Protein 6IBE (pdb70)

Organism: Homo sapiens (NCBI:txid9606)

InterPro domains:
  IPR000299 FERM domain [PS50057] (110-391)
  IPR000798 Ezrin/radixin/moesin-like [PR00661] (123-142)
  IPR000798 Ezrin/radixin/moesin-like [PR00661] (173-192)
  IPR000798 Ezrin/radixin/moesin-like [PR00661] (216-237)
  IPR000798 Ezrin/radixin/moesin-like [PR00661] (304-324)
  IPR007477 SAB domain [PF04382] (719-765)
  IPR008379 Band 4.1, C-terminal [PF05902] (973-1079)
  IPR011993 PH-like domain superfamily [G3DSA:2.30.29.30] (296-390)
  IPR014352 FERM/acyl-CoA-binding protein superfamily [G3DSA:1.20.80.10] (188-295)
  IPR014847 FERM adjacent [PF08736] (398-440)
  IPR014847 FERM adjacent [SM01195] (397-443)
  IPR018979 FERM, N-terminal [PF09379] (114-176)
  IPR018980 FERM, C-terminal PH-like domain [PF09380] (305-390)
  IPR018980 FERM, C-terminal PH-like domain [SM01196] (305-395)
  IPR019747 FERM conserved site [PS00660] (164-192)
  IPR019747 FERM conserved site [PS00661] (271-300)
  IPR019748 FERM central domain [PF00373] (192-301)
  IPR019748 FERM central domain [cd14473] (201-293)
  IPR019749 Band 4.1 domain [PR00935] (143-155)
  IPR019749 Band 4.1 domain [PR00935] (207-220)

B-factor: mean 27.04, std 13.14, range [11.19, 97.94]

Foldseek 3Di:
DDWAWAWEQELVRDIDIDTDPQQAAQLVVLVVVCVVLVHDVSPQKFKWDAEPVRDIFTRDRVHGPCVVNVPHHNYIYIAGLAFDLQVVPDPDLSVLVSSLSRVQCCFLVVVFDDDLLLLLLLLLLVCCLPPNADDVVVLPDPCLVVPGRHVDDDPVSSVSNNVNNNVCHPQYNSRSSNVSCVSSSPGPCRAWDWAWWAWPVRQIWIWTQHLQAIFTGRPVHTDDGDGLVQFDDWDDDWQKIKTWGHDDPPDDGTDITMIGHPGRVSNVRVRVSRVSSSVVNVVD

GO terms:
  GO:0005515 protein binding (F, IPI)
  GO:0005911 cell-cell junction (C, IDA)
  GO:0005829 cytosol (C, TAS)
  GO:0005200 structural constituent of cytoskeleton (F, TAS)
  GO:0030865 cortical cytoskeleton organization (P, TAS)
  GO:0106006 cytoskeletal protein-membrane anchor activity (F, TAS)
  GO:0005886 plasma membrane (C, IDA)
  GO:0030054 cell junction (C, IDA)

Solvent-accessible surface area: 15930 Å² total; per-residue (Å²): 171,127,80,53,104,0,55,0,95,13,29,98,62,52,106,38,60,17,69,6,61,69,158,14,120,1,74,64,0,20,54,82,0,1,144,102,16,107,4,136,33,57,106,32,11,8,3,10,18,123,20,103,91,97,78,112,16,65,11,39,63,70,92,20,0,64,116,25,11,174,108,33,63,26,105,5,30,2,30,5,29,16,32,6,71,57,0,57,148,11,95,59,79,48,1,26,83,20,2,8,18,5,0,53,62,10,6,26,56,38,112,6,79,26,67,73,86,33,24,0,39,4,5,0,22,9,10,0,21,76,95,25,58,31,53,85,136,116,18,45,112,121,58,119,12,179,52,161,14,2,82,120,70,79,82,124,4,5,62,56,6,27,97,34,10,108,83,12,147,58,38,67,72,38,90,0,23,34,64,5,0,66,43,0,72,156,29,70,18,23,14,25,52,75,27,133,6,87,14,105,152,44,80,134,5,38,6,0,0,11,28,80,3,7,20,3,7,93,134,228,113,82,98,64,142,23,48,11,101,120,2,76,102,21,32,68,153,184,40,34,1,70,1,46,15,114,48,35,173,204,115,153,141,67,62,85,48,17,4,95,5,103,50,92,107,12,0,70,32,1,77,66,7,0,55,61,9,34,55,36,30,150,130,114

CATH classification: 3.10.20.90 (+2 more: 1.20.80.10, 2.30.29.30)

Nearest PDB structures (foldseek):
  6ibe-assembly1_A  TM=1.004E+00  e=7.791E-60  Homo sapiens
  3qij-assembly2_B  TM=9.707E-01  e=2.647E-42  Homo sapiens
  3qij-assembly1_A  TM=9.583E-01  e=8.548E-42  Homo sapiens
  1gg3-assembly3_C  TM=9.438E-01  e=1.626E-39  Homo sapiens
  6d2k-assembly1_A  TM=9.320E-01  e=5.806E-34  Mus musculus

Sequence (284 aa):
PKSMQCKVILLDGSEYTCDVEKRSRGQVLFDKVCEHLNNLLEKDYFGLTYRDAENQKNWLDPAKEIKKQVRSGAWHFSFNVKFYPPDPAQLSEDITRYYLCLQLRDDIVSGRLPCCSFVTLALLGSYTVQSSSELGDYDDPPDDEECCGGSSDDYYIISSEEFFRFFAPNHTKKELEEDKVIIELHKSHRRGMTPAEAEMHFLENAKKLSMYGVDLHHAKDSEGVEIMLGVCASGLLIYRDRLRINRFAWPKVLKISYKRNNFYIKIRPGEFEQFESTIGFKLPNHRAAKRLWKKVCVEHHTFFRLL

Secondary structure (DSSP, 8-state):
--EEEEEEE-TTS-EEEEEEETT-BHHHHHHHHHHHTT---GGGEEEEEE-TT--EEEPPTTSBSHHHHTTS-SEEEEEESS--S-GGG-S-HHHHHHHHHHHHHHHHTTSS---HHHHHHHHHHHHHHHH-S--TTT--TT---SS--SSS--HHHHHHHHHHHHTTTT--HHHHHHHHHHHHTTSTTTTPEEEEEEETTS-EEEEEE-SSEEEEESSSSEEEEEEGGGEEEEEEETTEEEEEE---TT-SS-EEEEEE-SSHHHHHHHHHHHHHHHHHHHH-

Radius of gyration: 20.97 Å; Cα contacts (8 Å, |Δi|>4): 501; chains: 1; bounding box: 47×55×59 Å

Structure (mmCIF, N/CA/C/O backbone):
data_6IBE
#
_entry.id   6IBE
#
_cell.length_a   38.915
_cell.length_b   78.687
_cell.length_c   98.981
_cell.angle_alpha   90.00
_cell.angle_beta   90.00
_cell.angle_gamma   90.00
#
_symmetry.space_group_name_H-M   'P 21 21 21'
#
loop_
_entity.id
_entity.type
_entity.pdbx_description
1 polymer 'Band 4.1-like protein 3'
2 non-polymer 1,2-ETHANEDIOL
3 non-polymer '2-(N-MORPHOLINO)-ETHANESULFONIC ACID'
4 water water
#
loop_
_atom_site.group_PDB
_atom_site.id
_atom_site.type_symbol
_atom_site.label_atom_id
_atom_site.label_alt_id
_atom_site.label_comp_id
_atom_site.label_asym_id
_atom_site.label_entity_id
_atom_site.label_seq_id
_atom_site.pdbx_PDB_ins_code
_atom_site.Cartn_x
_atom_site.Cartn_y
_atom_site.Cartn_z
_atom_site.occupancy
_atom_site.B_iso_or_equiv
_atom_site.auth_seq_id
_atom_site.auth_comp_id
_atom_site.auth_asym_id
_atom_site.auth_atom_id
_atom_site.pdbx_PDB_model_num
ATOM 1 N N . PRO A 1 3 ? 17.314 31.273 -19.379 1.00 46.25 107 PRO A N 1
ATOM 2 C CA . PRO A 1 3 ? 16.924 29.916 -19.813 1.00 42.33 107 PRO A CA 1
ATOM 3 C C . PRO A 1 3 ? 18.149 28.983 -19.804 1.00 36.08 107 PRO A C 1
ATOM 4 O O . PRO A 1 3 ? 19.157 29.260 -20.451 1.00 37.48 107 PRO A O 1
ATOM 8 N N . LYS A 1 4 ? 18.071 27.923 -19.009 1.00 26.20 108 LYS A N 1
ATOM 9 C CA . LYS A 1 4 ? 19.163 26.944 -18.916 1.00 21.83 108 LYS A CA 1
ATOM 10 C C . LYS A 1 4 ? 18.712 25.639 -19.586 1.00 21.71 108 LYS A C 1
ATOM 11 O O . LYS A 1 4 ? 17.730 25.050 -19.139 1.00 31.62 108 LYS A O 1
ATOM 17 N N . SER A 1 5 ? 19.440 25.194 -20.611 1.00 24.54 109 SER A N 1
ATOM 18 C CA . SER A 1 5 ? 19.065 24.005 -21.410 1.00 25.04 109 SER A CA 1
ATOM 19 C C . SER A 1 5 ? 19.620 22.768 -20.711 1.00 27.36 109 SER A C 1
ATOM 20 O O . SER A 1 5 ? 20.860 22.693 -20.537 1.00 23.45 109 SER A O 1
ATOM 23 N N . MET A 1 6 ? 18.737 21.811 -20.403 1.00 22.03 110 MET A N 1
ATOM 24 C CA . MET A 1 6 ? 19.158 20.460 -19.981 1.00 19.84 110 MET A CA 1
ATOM 25 C C . MET A 1 6 ? 19.003 19.545 -21.194 1.00 18.93 110 MET A C 1
ATOM 26 O O . MET A 1 6 ? 17.843 19.445 -21.743 1.00 20.92 110 MET A O 1
ATOM 31 N N . GLN A 1 7 ? 20.030 18.746 -21.468 1.00 18.12 111 GLN A N 1
ATOM 32 C CA . GLN A 1 7 ? 19.980 17.700 -22.501 1.00 19.17 111 GLN A CA 1
ATOM 33 C C . GLN A 1 7 ? 19.137 16.534 -21.965 1.00 18.52 111 GLN A C 1
ATOM 34 O O . GLN A 1 7 ? 19.373 16.079 -20.813 1.00 21.27 111 GLN A O 1
ATOM 40 N N . CYS A 1 8 ? 18.208 16.065 -22.773 1.00 18.83 112 CYS A N 1
ATOM 41 C CA . CYS A 1 8 ? 17.356 14.902 -22.482 1.00 19.14 112 CYS A CA 1
ATOM 42 C C . CYS A 1 8 ? 17.701 13.814 -23.494 1.00 20.49 112 CYS A C 1
ATOM 43 O O . CYS A 1 8 ? 17.810 14.123 -24.692 1.00 24.11 112 CYS A O 1
ATOM 46 N N . LYS A 1 9 ? 17.802 12.574 -23.032 1.00 17.92 113 LYS A N 1
ATOM 47 C CA . LYS A 1 9 ? 17.955 11.396 -23.902 1.00 19.88 113 LYS A CA 1
ATOM 48 C C . LYS A 1 9 ? 16.752 10.488 -23.688 1.00 18.88 113 LYS A C 1
ATOM 49 O O . LYS A 1 9 ? 16.420 10.214 -22.535 1.00 18.61 113 LYS A O 1
ATOM 55 N N . VAL A 1 10 ? 16.093 10.123 -24.769 1.00 18.21 114 VAL A N 1
ATOM 56 C CA . VAL A 1 1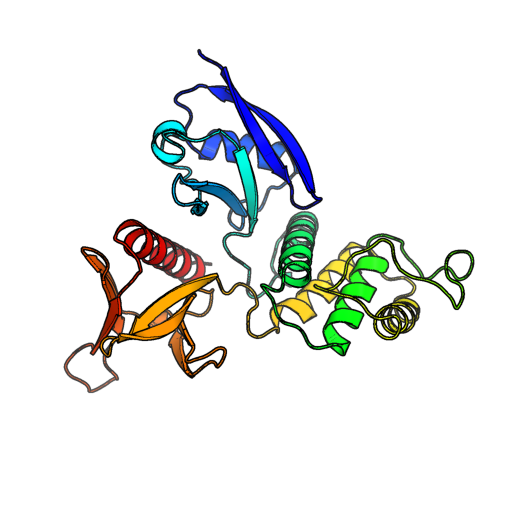0 ? 14.862 9.293 -24.703 1.00 16.99 114 VAL A CA 1
ATOM 57 C C . VAL A 1 10 ? 15.063 8.084 -25.594 1.00 16.54 114 VAL A C 1
ATOM 58 O O . VAL A 1 10 ? 15.281 8.232 -26.831 1.00 20.27 114 VAL A O 1
ATOM 62 N N . ILE A 1 11 ? 15.011 6.911 -25.000 1.00 18.12 115 ILE A N 1
ATOM 63 C CA . ILE A 1 11 ? 15.037 5.644 -25.774 1.00 19.51 115 ILE A CA 1
ATOM 64 C C . ILE A 1 11 ? 13.662 5.411 -26.392 1.00 16.88 115 ILE A C 1
ATOM 65 O O . ILE A 1 11 ? 12.657 5.365 -25.634 1.00 16.81 115 ILE A O 1
ATOM 70 N N . LEU A 1 12 ? 13.621 5.406 -27.721 1.00 18.57 116 LEU A N 1
ATOM 71 C CA . LEU A 1 12 ? 12.393 5.205 -28.514 1.00 18.28 116 LEU A CA 1
ATOM 72 C C . LEU A 1 12 ? 12.154 3.703 -28.661 1.00 17.50 116 LEU A C 1
ATOM 73 O O . LEU A 1 12 ? 13.036 2.863 -28.381 1.00 19.52 116 LEU A O 1
ATOM 78 N N . LEU A 1 13 ? 10.950 3.353 -29.082 1.00 19.24 117 LEU A N 1
ATOM 79 C CA . LEU A 1 13 ? 10.507 1.941 -29.040 1.00 19.44 117 LEU A CA 1
ATOM 80 C C . LEU A 1 13 ? 11.174 1.121 -30.153 1.00 23.71 117 LEU A C 1
ATOM 81 O O . LEU A 1 13 ? 11.124 -0.119 -30.059 1.00 26.42 117 LEU A O 1
ATOM 86 N N . ASP A 1 14 ? 11.785 1.755 -31.149 1.00 25.56 118 ASP A N 1
ATOM 87 C CA . ASP A 1 14 ? 12.602 1.007 -32.138 1.00 29.48 118 ASP A CA 1
ATOM 88 C C . ASP A 1 14 ? 14.037 0.809 -31.625 1.00 30.57 118 ASP A C 1
ATOM 89 O O . ASP A 1 14 ? 14.811 0.256 -32.402 1.00 37.12 118 ASP A O 1
ATOM 94 N N . GLY A 1 15 ? 14.359 1.257 -30.401 1.00 28.75 119 GLY A N 1
ATOM 95 C CA . GLY A 1 15 ? 15.668 1.098 -29.728 1.00 32.06 119 GLY A CA 1
ATOM 96 C C . GLY A 1 15 ? 16.608 2.261 -30.007 1.00 27.10 119 GLY A C 1
ATOM 97 O O . GLY A 1 15 ? 17.753 2.282 -29.476 1.00 34.95 119 GLY A O 1
ATOM 98 N N . SER A 1 16 ? 16.217 3.188 -30.882 1.00 26.66 120 SER A N 1
ATOM 99 C CA . SER A 1 16 ? 17.038 4.380 -31.194 1.00 27.00 120 SER A CA 1
ATOM 100 C C . SER A 1 16 ? 16.887 5.383 -30.048 1.00 25.48 120 SER A C 1
ATOM 101 O O . SER A 1 16 ? 15.954 5.257 -29.205 1.00 26.28 120 SER A O 1
ATOM 104 N N . GLU A 1 17 ? 17.817 6.336 -30.018 1.00 30.04 121 GLU A N 1
ATOM 105 C CA . GLU A 1 17 ? 17.930 7.348 -28.941 1.00 31.74 121 GLU A CA 1
ATOM 106 C C . GLU A 1 17 ? 17.617 8.723 -29.527 1.00 31.79 121 GLU A C 1
ATOM 107 O O . GLU A 1 17 ? 18.270 9.124 -30.451 1.00 38.26 121 GLU A O 1
ATOM 113 N N . TYR A 1 18 ? 16.644 9.424 -28.968 1.00 26.74 122 TYR A N 1
ATOM 114 C CA . TYR A 1 18 ? 16.259 10.795 -29.356 1.00 26.27 122 TYR A CA 1
ATOM 115 C C . TYR A 1 18 ? 16.870 11.745 -28.335 1.00 21.73 122 TYR A C 1
ATOM 116 O O . TYR A 1 18 ? 16.665 11.551 -27.129 1.00 25.72 122 TYR A O 1
ATOM 125 N N . THR A 1 19 ? 17.568 12.766 -28.821 1.00 24.83 123 THR A N 1
ATOM 126 C CA . THR A 1 19 ? 18.211 13.778 -27.970 1.00 25.77 123 THR A CA 1
ATOM 127 C C . THR A 1 19 ? 17.531 15.116 -28.241 1.00 24.58 123 THR A C 1
ATOM 128 O O . THR A 1 19 ? 17.418 15.489 -29.402 1.00 28.76 123 THR A O 1
ATOM 132 N N . CYS A 1 20 ? 17.149 15.809 -27.178 1.00 22.78 124 CYS A N 1
ATOM 133 C CA . CYS A 1 20 ? 16.607 17.179 -27.231 1.00 23.59 124 CYS A CA 1
ATOM 134 C C . CYS A 1 20 ? 16.954 17.941 -25.960 1.00 24.46 124 CYS A C 1
ATOM 135 O O . CYS A 1 20 ? 17.477 17.338 -25.013 1.00 27.78 124 CYS A O 1
ATOM 138 N N . ASP A 1 21 ? 16.700 19.240 -25.974 1.00 22.59 125 ASP A N 1
ATOM 139 C CA . ASP A 1 21 ? 16.904 20.117 -24.807 1.00 23.79 125 ASP A CA 1
ATOM 140 C C . ASP A 1 21 ? 15.540 20.610 -24.322 1.00 22.79 125 ASP A C 1
ATOM 141 O O . ASP A 1 21 ? 14.615 20.840 -25.165 1.00 27.07 125 ASP A O 1
ATOM 146 N N . VAL A 1 22 ? 15.416 20.752 -23.010 1.00 20.56 126 VAL A N 1
ATOM 147 C CA . VAL A 1 22 ? 14.258 21.442 -22.367 1.00 21.11 126 VAL A CA 1
ATOM 148 C C . VAL A 1 22 ? 14.819 22.383 -21.308 1.00 21.89 126 VAL A C 1
ATOM 149 O O . VAL A 1 22 ? 15.966 22.154 -20.838 1.00 21.90 126 VAL A O 1
ATOM 153 N N . GLU A 1 23 ? 14.078 23.423 -20.971 1.00 21.55 127 GLU A N 1
ATOM 154 C CA . GLU A 1 23 ? 14.484 24.350 -19.907 1.00 23.47 127 GLU A CA 1
ATOM 155 C C . GLU A 1 23 ? 14.504 23.589 -18.570 1.00 21.85 127 GLU A C 1
ATOM 156 O O . GLU A 1 23 ? 13.689 22.676 -18.331 1.00 21.54 127 GLU A O 1
ATOM 162 N N . LYS A 1 24 ? 15.496 23.916 -17.747 1.00 20.18 128 LYS A N 1
ATOM 163 C CA . LYS A 1 24 ? 15.748 23.251 -16.443 1.00 21.76 128 LYS A CA 1
ATOM 164 C C . LYS A 1 24 ? 14.473 23.139 -15.589 1.00 17.32 128 LYS A C 1
ATOM 165 O O . LYS A 1 24 ? 14.383 22.194 -14.807 1.00 17.00 128 LYS A O 1
ATOM 171 N N . ARG A 1 25 ? 13.529 24.093 -15.656 1.00 18.97 129 ARG A N 1
ATOM 172 C CA . ARG A 1 25 ? 12.306 24.107 -14.798 1.00 20.58 129 ARG A CA 1
ATOM 173 C C . ARG A 1 25 ? 11.120 23.433 -15.489 1.00 18.46 129 ARG A C 1
ATOM 174 O O . ARG A 1 25 ? 10.004 23.547 -14.920 1.00 21.17 129 ARG A O 1
ATOM 182 N N . SER A 1 26 ? 11.322 22.884 -16.686 1.00 17.41 130 SER A N 1
ATOM 183 C CA . SER A 1 26 ? 10.261 22.238 -17.485 1.00 18.33 130 SER A CA 1
ATOM 184 C C . SER A 1 26 ? 9.573 21.153 -16.653 1.00 15.70 130 SER A C 1
ATOM 185 O O . SER A 1 26 ? 10.184 20.393 -15.958 1.00 16.67 130 SER A O 1
ATOM 188 N N . ARG A 1 27 ? 8.260 21.050 -16.885 1.00 15.30 131 ARG A N 1
ATOM 189 C CA . ARG A 1 27 ? 7.403 19.927 -16.452 1.00 15.09 131 ARG A CA 1
ATOM 190 C C . ARG A 1 27 ? 7.507 18.774 -17.452 1.00 16.06 131 ARG A C 1
ATOM 191 O O . ARG A 1 27 ? 7.887 18.965 -18.605 1.00 17.65 131 ARG A O 1
ATOM 199 N N . GLY A 1 28 ? 7.075 17.592 -17.019 1.00 16.37 132 GLY A N 1
ATOM 200 C CA . GLY A 1 28 ? 7.176 16.425 -17.901 1.00 17.50 132 GLY A CA 1
ATOM 201 C C . GLY A 1 28 ? 6.470 16.617 -19.232 1.00 16.49 132 GLY A C 1
ATOM 202 O O . GLY A 1 28 ? 6.916 16.057 -20.224 1.00 17.03 132 GLY A O 1
ATOM 203 N N . GLN A 1 29 ? 5.336 17.350 -19.238 1.00 17.27 133 GLN A N 1
ATOM 204 C CA . GLN A 1 29 ? 4.533 17.501 -20.482 1.00 18.54 133 GLN A CA 1
ATOM 205 C C . GLN A 1 29 ? 5.344 18.074 -21.633 1.00 18.12 133 GLN A C 1
ATOM 206 O O . GLN A 1 29 ? 5.197 17.645 -22.787 1.00 20.51 133 GLN A O 1
ATOM 212 N N . VAL A 1 30 ? 6.283 18.953 -21.327 1.00 22.08 134 VAL A N 1
ATOM 213 C CA . VAL A 1 30 ? 7.074 19.668 -22.358 1.00 26.46 134 VAL A CA 1
ATOM 214 C C . VAL A 1 30 ? 7.931 18.625 -23.090 1.00 20.34 134 VAL A C 1
ATOM 215 O O . VAL A 1 30 ? 7.998 18.602 -24.339 1.00 22.22 134 VAL A O 1
ATOM 219 N N . LEU A 1 31 ? 8.637 17.792 -22.327 1.00 18.42 135 LEU A N 1
ATOM 220 C CA . LEU A 1 31 ? 9.498 16.763 -22.969 1.00 18.27 135 LEU A CA 1
ATOM 221 C C . LEU A 1 31 ? 8.623 15.772 -23.769 1.00 17.34 135 LEU A C 1
ATOM 222 O O . LEU A 1 31 ? 8.956 15.380 -24.901 1.00 17.84 135 LEU A O 1
ATOM 227 N N . PHE A 1 32 ? 7.536 15.326 -23.154 1.00 18.99 136 PHE A N 1
ATOM 228 C CA . PHE A 1 32 ? 6.605 14.368 -23.782 1.00 17.79 136 PHE A CA 1
ATOM 229 C C . PHE A 1 32 ? 6.106 14.923 -25.117 1.00 19.26 136 PHE A C 1
ATOM 230 O O . PHE A 1 32 ? 6.139 14.194 -26.134 1.00 18.75 136 PHE A O 1
ATOM 238 N N . ASP A 1 33 ? 5.705 16.191 -25.142 1.00 20.59 137 ASP A N 1
ATOM 239 C CA . ASP A 1 33 ? 5.219 16.822 -26.397 1.00 19.81 137 ASP A CA 1
ATOM 240 C C . ASP A 1 33 ? 6.318 16.824 -27.479 1.00 21.31 137 ASP A C 1
ATOM 241 O O . ASP A 1 33 ? 6.028 16.534 -28.677 1.00 22.47 137 ASP A O 1
ATOM 246 N N . LYS A 1 34 ? 7.560 17.150 -27.120 1.00 22.98 138 LYS A N 1
ATOM 247 C CA . LYS A 1 34 ? 8.664 17.087 -28.124 1.00 22.60 138 LYS A CA 1
ATOM 248 C C . LYS A 1 34 ? 8.817 15.667 -28.695 1.00 20.92 138 LYS A C 1
ATOM 249 O O . LYS A 1 34 ? 9.024 15.481 -29.951 1.00 24.16 138 LYS A O 1
ATOM 255 N N . VAL A 1 35 ? 8.780 14.669 -27.817 1.00 19.79 139 VAL A N 1
ATOM 256 C CA . VAL A 1 35 ? 8.968 13.258 -28.252 1.00 19.08 139 VAL A CA 1
ATOM 257 C C . VAL A 1 35 ? 7.810 12.884 -29.190 1.00 18.36 139 VAL A C 1
ATOM 258 O O . VAL A 1 35 ? 8.042 12.287 -30.234 1.00 20.69 139 VAL A O 1
ATOM 262 N N . CYS A 1 36 ? 6.597 13.192 -28.785 1.00 19.02 140 CYS A N 1
ATOM 263 C CA . CYS A 1 36 ? 5.396 12.775 -29.562 1.00 18.37 140 CYS A CA 1
ATOM 264 C C . CYS A 1 36 ? 5.416 13.523 -30.907 1.00 18.87 140 CYS A C 1
ATOM 265 O O . CYS A 1 36 ? 5.062 12.932 -31.937 1.00 21.54 140 CYS A O 1
ATOM 268 N N . GLU A 1 37 ? 5.868 14.783 -30.949 1.00 21.00 141 GLU A N 1
ATOM 269 C CA . GLU A 1 37 ? 5.942 15.481 -32.250 1.00 22.80 141 GLU A CA 1
ATOM 270 C C . GLU A 1 37 ? 7.006 14.782 -33.118 1.00 23.53 141 GLU A C 1
ATOM 271 O O . GLU A 1 37 ? 6.749 14.554 -34.275 1.00 25.14 141 GLU A O 1
ATOM 277 N N . HIS A 1 38 ? 8.142 14.392 -32.554 1.00 23.51 142 HIS A N 1
ATOM 278 C CA . HIS A 1 38 ? 9.187 13.675 -33.323 1.00 23.77 142 HIS A CA 1
ATOM 279 C C . HIS A 1 38 ? 8.629 12.359 -33.903 1.00 23.00 142 HIS A C 1
ATOM 280 O O . HIS A 1 38 ? 9.006 11.964 -35.042 1.00 23.32 142 HIS A O 1
ATOM 287 N N . LEU A 1 39 ? 7.747 11.710 -33.137 1.00 20.27 143 LEU A N 1
ATOM 288 C CA . LEU A 1 39 ? 7.138 10.420 -33.517 1.00 20.21 143 LEU A CA 1
ATOM 289 C C . LEU A 1 39 ? 5.937 10.627 -34.447 1.00 19.30 143 LEU A C 1
ATOM 290 O O . LEU A 1 39 ? 5.354 9.603 -34.827 1.00 21.64 143 LEU A O 1
ATOM 295 N N . ASN A 1 40 ? 5.475 11.849 -34.696 1.00 21.77 144 ASN A N 1
ATOM 296 C CA A ASN A 1 40 ? 4.247 12.063 -35.521 0.60 21.92 144 ASN A CA 1
ATOM 297 C CA B ASN A 1 40 ? 4.247 12.085 -35.518 0.40 21.69 144 ASN A CA 1
ATOM 298 C C . ASN A 1 40 ? 3.042 11.396 -34.856 1.00 20.24 144 ASN A C 1
ATOM 299 O O . ASN A 1 40 ? 2.237 10.829 -35.582 1.00 22.18 144 ASN A O 1
ATOM 308 N N . LEU A 1 41 ? 2.970 11.430 -33.512 1.00 19.21 145 LEU A N 1
ATOM 309 C CA . LEU A 1 41 ? 1.952 10.714 -32.727 1.00 20.73 145 LEU A CA 1
ATOM 310 C C . LEU A 1 41 ? 0.951 11.723 -32.202 1.00 20.61 145 LEU A C 1
ATOM 311 O O . LEU A 1 41 ? 1.389 12.653 -31.473 1.00 23.70 145 LEU A O 1
ATOM 316 N N . LEU A 1 42 ? -0.324 11.535 -32.569 1.00 21.72 146 LEU A N 1
ATOM 317 C CA . LEU A 1 42 ? -1.434 12.381 -32.081 1.00 24.01 146 LEU A CA 1
ATOM 318 C C . LEU A 1 42 ? -2.221 11.726 -30.934 1.00 22.42 146 LEU A C 1
ATOM 319 O O . LEU A 1 42 ? -2.702 12.475 -30.082 1.00 24.11 146 LEU A O 1
ATOM 324 N N . GLU A 1 43 ? -2.380 10.406 -30.914 1.00 18.68 147 GLU A N 1
ATOM 325 C CA . GLU A 1 43 ? -3.171 9.681 -29.867 1.00 18.09 147 GLU A CA 1
ATOM 326 C C . GLU A 1 43 ? -2.244 9.446 -28.669 1.00 19.64 147 GLU A C 1
ATOM 327 O O . GLU A 1 43 ? -1.839 8.307 -28.402 1.00 19.00 147 GLU A O 1
ATOM 333 N N . LYS A 1 44 ? -1.872 10.526 -27.997 1.00 19.13 148 LYS A N 1
ATOM 334 C CA . LYS A 1 44 ? -0.767 10.566 -27.024 1.00 20.18 148 LYS A CA 1
ATOM 335 C C . LYS A 1 44 ? -1.206 9.972 -25.693 1.00 19.97 148 LYS A C 1
ATOM 336 O O . LYS A 1 44 ? -0.300 9.611 -24.905 1.00 19.85 148 LYS A O 1
ATOM 342 N N . ASP A 1 45 ? -2.512 9.866 -25.444 1.00 18.24 149 ASP A N 1
ATOM 343 C CA . ASP A 1 45 ? -2.997 9.601 -24.068 1.00 19.70 149 ASP A CA 1
ATOM 344 C C . ASP A 1 45 ? -2.632 8.180 -23.590 1.00 16.48 149 ASP A C 1
ATOM 345 O O . ASP A 1 45 ? -2.653 7.958 -22.363 1.00 18.25 149 ASP A O 1
ATOM 350 N N . TYR A 1 46 ? -2.276 7.277 -24.497 1.00 16.39 150 TYR A N 1
ATOM 351 C CA . TYR A 1 46 ? -1.938 5.890 -24.143 1.00 14.81 150 TYR A CA 1
ATOM 352 C C . TYR A 1 46 ? -0.474 5.749 -23.730 1.00 14.37 150 TYR A C 1
ATOM 353 O O . TYR A 1 46 ? -0.114 4.671 -23.297 1.00 16.50 150 TYR A O 1
ATOM 362 N N . PHE A 1 47 ? 0.296 6.807 -23.906 1.00 14.39 151 PHE A N 1
ATOM 363 C CA . PHE A 1 47 ? 1.770 6.759 -23.796 1.00 13.70 151 PHE A CA 1
ATOM 364 C C . PHE A 1 47 ? 2.263 7.646 -22.651 1.00 13.04 151 PHE A C 1
ATOM 365 O O . PHE A 1 47 ? 1.549 8.499 -22.091 1.00 16.07 151 PHE A O 1
ATOM 373 N N . GLY A 1 48 ? 3.532 7.409 -22.317 1.00 13.37 152 GLY A N 1
ATOM 374 C CA . GLY A 1 48 ? 4.228 8.214 -21.348 1.00 14.58 152 GLY A CA 1
ATOM 375 C C . GLY A 1 48 ? 5.729 8.053 -21.436 1.00 13.72 152 GLY A C 1
ATOM 376 O O . GLY A 1 48 ? 6.192 7.319 -22.266 1.00 14.59 152 GLY A O 1
ATOM 377 N N . LEU A 1 49 ? 6.413 8.716 -20.537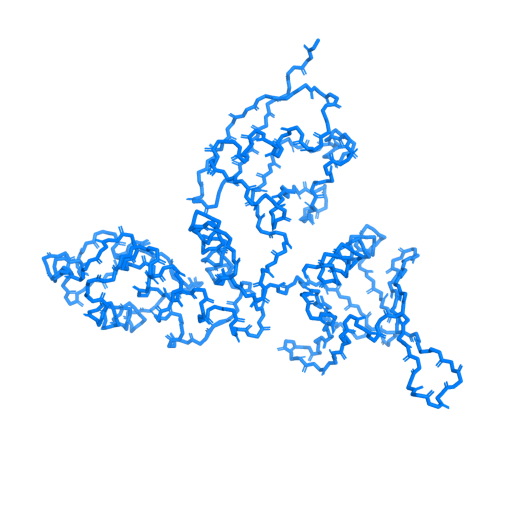 1.00 13.65 153 LEU A N 1
ATOM 378 C CA . LEU A 1 49 ? 7.863 8.528 -20.393 1.00 11.19 153 LEU A CA 1
ATOM 379 C C . LEU A 1 49 ? 8.161 7.913 -19.029 1.00 12.48 153 LEU A C 1
ATOM 380 O O . LEU A 1 49 ? 7.587 8.268 -18.009 1.00 14.63 153 LEU A O 1
ATOM 385 N N . THR A 1 50 ? 9.128 7.009 -19.014 1.00 13.44 154 THR A N 1
ATOM 386 C CA . THR A 1 50 ? 9.625 6.420 -17.783 1.00 14.77 154 THR A CA 1
ATOM 387 C C . THR A 1 50 ? 11.069 6.889 -17.521 1.00 14.46 154 THR A C 1
ATOM 388 O O . THR A 1 50 ? 11.769 7.221 -18.469 1.00 15.68 154 THR A O 1
ATOM 392 N N . TYR A 1 51 ? 11.424 6.882 -16.247 1.00 14.79 155 TYR A N 1
ATOM 393 C CA . TYR A 1 51 ? 12.828 7.097 -15.824 1.00 15.69 155 TYR A CA 1
ATOM 394 C C . TYR A 1 51 ? 13.129 6.110 -14.708 1.00 18.33 155 TYR A C 1
ATOM 395 O O . TYR A 1 51 ? 12.213 5.435 -14.163 1.00 18.69 155 TYR A O 1
ATOM 404 N N . ARG A 1 52 ? 14.414 5.953 -14.421 1.00 21.87 156 ARG A N 1
ATOM 405 C CA . ARG A 1 52 ? 14.897 5.083 -13.331 1.00 24.66 156 ARG A CA 1
ATOM 406 C C . ARG A 1 52 ? 15.385 5.964 -12.201 1.00 24.62 156 ARG A C 1
ATOM 407 O O . ARG A 1 52 ? 16.174 6.848 -12.479 1.00 28.29 156 ARG A O 1
ATOM 415 N N . ASP A 1 53 ? 14.910 5.675 -10.999 1.00 24.66 157 ASP A N 1
ATOM 416 C CA . ASP A 1 53 ? 15.232 6.400 -9.744 1.00 29.75 157 ASP A CA 1
ATOM 417 C C . ASP A 1 53 ? 16.523 5.831 -9.139 1.00 31.24 157 ASP A C 1
ATOM 418 O O . ASP A 1 53 ? 17.136 4.925 -9.735 1.00 30.56 157 ASP A O 1
ATOM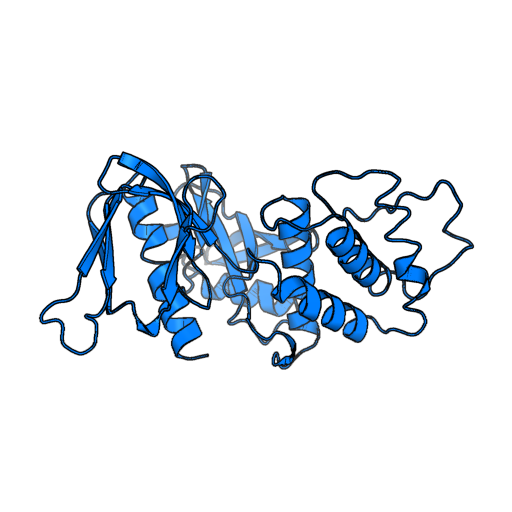 423 N N . ALA A 1 54 ? 16.965 6.393 -8.016 1.00 31.23 158 ALA A N 1
ATOM 424 C CA . ALA A 1 54 ? 18.264 6.051 -7.384 1.00 38.88 158 ALA A CA 1
ATOM 425 C C . ALA A 1 54 ? 18.239 4.609 -6.871 1.00 41.03 158 ALA A C 1
ATOM 426 O O . ALA A 1 54 ? 19.327 4.053 -6.642 1.00 45.12 158 ALA A O 1
ATOM 428 N N . GLU A 1 55 ? 17.054 4.017 -6.713 1.00 36.44 159 GLU A N 1
ATOM 429 C CA . GLU A 1 55 ? 16.867 2.606 -6.281 1.00 41.20 159 GLU A CA 1
ATOM 430 C C . GLU A 1 55 ? 16.797 1.663 -7.506 1.00 39.28 159 GLU A C 1
ATOM 431 O O . GLU A 1 55 ? 16.627 0.418 -7.300 1.00 47.15 159 GLU A O 1
ATOM 437 N N . ASN A 1 56 ? 16.885 2.261 -8.727 1.00 36.67 160 ASN A N 1
ATOM 438 C CA . ASN A 1 56 ? 16.836 1.564 -10.041 1.00 33.73 160 ASN A CA 1
ATOM 439 C C . ASN A 1 56 ? 15.412 1.073 -10.309 1.00 29.73 160 ASN A C 1
ATOM 440 O O . ASN A 1 56 ? 15.247 0.099 -11.049 1.00 32.51 160 ASN A O 1
ATOM 445 N N . GLN A 1 57 ? 14.404 1.720 -9.725 1.00 24.84 161 GLN A N 1
ATOM 446 C CA . GLN A 1 57 ? 12.991 1.371 -9.997 1.00 23.84 161 GLN A CA 1
ATOM 447 C C . GLN A 1 57 ? 12.469 2.257 -11.143 1.00 24.24 161 GLN A C 1
ATOM 448 O O . GLN A 1 57 ? 12.826 3.450 -11.218 1.00 23.82 161 GLN A O 1
ATOM 454 N N . LYS A 1 58 ? 11.682 1.648 -12.024 1.00 26.11 162 LYS A N 1
ATOM 455 C CA . LYS A 1 58 ? 10.939 2.308 -13.130 1.00 20.86 162 LYS A CA 1
ATOM 456 C C . LYS A 1 58 ? 9.895 3.217 -12.501 1.00 19.06 162 LYS A C 1
ATOM 457 O O . LYS A 1 58 ? 9.090 2.710 -11.691 1.00 21.51 162 LYS A O 1
ATOM 463 N N . ASN A 1 59 ? 9.840 4.476 -12.948 1.00 17.10 163 ASN A N 1
ATOM 464 C CA . ASN A 1 59 ? 8.797 5.448 -12.532 1.00 15.64 163 ASN A CA 1
ATOM 465 C C . ASN A 1 59 ? 8.231 6.077 -13.799 1.00 14.08 163 ASN A C 1
ATOM 466 O O . ASN A 1 59 ? 9.000 6.333 -14.734 1.00 18.10 163 ASN A O 1
ATOM 471 N N . TRP A 1 60 ? 6.943 6.408 -13.806 1.00 15.16 164 TRP A N 1
ATOM 472 C CA . TRP A 1 60 ? 6.336 7.267 -14.832 1.00 15.57 164 TRP A CA 1
ATOM 473 C C . TRP A 1 60 ? 6.699 8.725 -14.512 1.00 12.60 164 TRP A C 1
ATOM 474 O O . TRP A 1 60 ? 6.505 9.172 -13.385 1.00 16.29 164 TRP A O 1
ATOM 485 N N . LEU A 1 61 ? 7.091 9.461 -15.543 1.00 13.63 165 LEU A N 1
ATOM 486 C CA . LEU A 1 61 ? 7.307 10.901 -15.452 1.00 13.18 165 LEU A CA 1
ATOM 487 C C . LEU A 1 61 ? 5.926 11.561 -15.416 1.00 14.27 165 LEU A C 1
ATOM 488 O O . LEU A 1 61 ? 5.138 11.362 -16.349 1.00 17.34 165 LEU A O 1
ATOM 493 N N . ASP A 1 62 ? 5.661 12.282 -14.338 1.00 14.78 166 ASP A N 1
ATOM 494 C CA . ASP A 1 62 ? 4.384 13.003 -14.149 1.00 14.93 166 ASP A CA 1
ATOM 495 C C . ASP A 1 62 ? 4.412 14.245 -15.006 1.00 14.99 166 ASP A C 1
ATOM 496 O O . ASP A 1 62 ? 5.266 15.114 -14.850 1.00 15.57 166 ASP A O 1
ATOM 501 N N . PRO A 1 63 ? 3.486 14.398 -15.970 1.00 16.21 167 PRO A N 1
ATOM 502 C CA . PRO A 1 63 ? 3.532 15.548 -16.873 1.00 15.99 167 PRO A CA 1
ATOM 503 C C . PRO A 1 63 ? 3.205 16.860 -16.158 1.00 15.38 167 PRO A C 1
ATOM 504 O O . PRO A 1 63 ? 3.560 17.88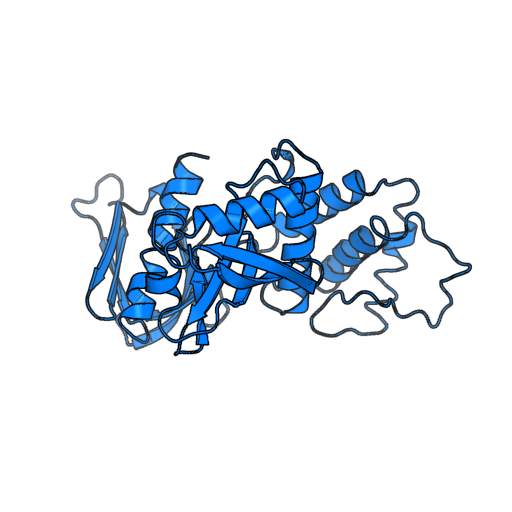4 -16.724 1.00 16.34 167 PRO A O 1
ATOM 508 N N . ALA A 1 64 ? 2.567 16.837 -14.974 1.00 16.03 168 ALA A N 1
ATOM 509 C CA . ALA A 1 64 ? 2.174 18.061 -14.224 1.00 17.65 168 ALA A CA 1
ATOM 510 C C . ALA A 1 64 ? 3.302 18.579 -13.348 1.00 17.93 168 ALA A C 1
ATOM 511 O O . ALA A 1 64 ? 3.202 19.707 -12.862 1.00 21.78 168 ALA A O 1
ATOM 513 N N . LYS A 1 65 ? 4.362 17.795 -13.173 1.00 16.96 169 LYS A N 1
ATOM 514 C CA . LYS A 1 65 ? 5.396 18.133 -12.178 1.00 16.90 169 LYS A CA 1
ATOM 515 C C . LYS A 1 65 ? 6.723 18.447 -12.878 1.00 16.49 169 LYS A C 1
ATOM 516 O O . LYS A 1 65 ? 6.990 17.940 -13.981 1.00 15.77 169 LYS A O 1
ATOM 522 N N . GLU A 1 66 ? 7.531 19.309 -12.269 1.00 18.15 170 GLU A N 1
ATOM 523 C CA . GLU A 1 66 ? 8.888 19.598 -12.782 1.00 15.29 170 GLU A CA 1
ATOM 524 C C . GLU A 1 66 ? 9.700 18.309 -12.952 1.00 14.60 170 GLU A C 1
ATOM 525 O O . GLU A 1 66 ? 9.736 17.4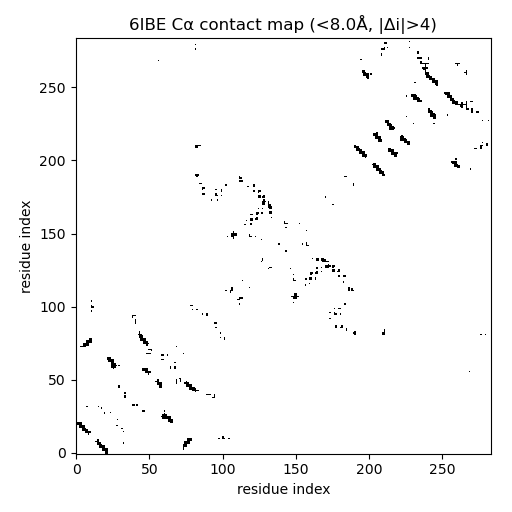53 -12.071 1.00 15.91 170 GLU A O 1
ATOM 531 N N . ILE A 1 67 ? 10.346 18.171 -14.097 1.00 13.99 171 ILE A N 1
ATOM 532 C CA . ILE A 1 67 ? 11.219 17.018 -14.344 1.00 14.20 171 ILE A CA 1
ATOM 533 C C . ILE A 1 67 ? 12.311 16.936 -13.249 1.00 15.25 171 ILE A C 1
ATOM 534 O O . ILE A 1 67 ? 12.589 15.866 -12.751 1.00 14.67 171 ILE A O 1
ATOM 539 N N . LYS A 1 68 ? 12.866 18.075 -12.848 1.00 15.46 172 LYS A N 1
ATOM 540 C CA . LYS A 1 68 ? 13.999 18.062 -11.899 1.00 15.06 172 LYS A CA 1
ATOM 541 C C . LYS A 1 68 ? 13.566 17.512 -10.544 1.00 15.80 172 LYS A C 1
ATOM 542 O O . LYS A 1 68 ? 14.373 16.844 -9.888 1.00 19.52 172 LYS A O 1
ATOM 548 N N . LYS A 1 69 ? 12.310 17.740 -10.162 1.00 16.30 173 LYS A N 1
ATOM 549 C CA . LYS A 1 69 ? 11.818 17.267 -8.851 1.00 17.54 173 LYS A CA 1
ATOM 550 C C . LYS A 1 69 ? 11.477 15.772 -8.894 1.00 16.84 173 LYS A C 1
ATOM 551 O O . LYS A 1 69 ? 11.186 15.203 -7.832 1.00 21.59 173 LYS A O 1
ATOM 557 N N . GLN A 1 70 ? 11.572 15.158 -10.074 1.00 15.42 174 GLN A N 1
ATOM 558 C CA . GLN A 1 70 ? 11.290 13.724 -10.286 1.00 14.74 174 GLN A CA 1
ATOM 559 C C . GLN A 1 70 ? 12.620 12.984 -10.409 1.00 16.50 174 GLN A C 1
ATOM 560 O O . GLN A 1 70 ? 12.860 12.049 -9.661 1.00 18.00 174 GLN A O 1
ATOM 566 N N . VAL A 1 71 ? 13.446 13.376 -11.383 1.00 16.16 175 VAL A N 1
ATOM 567 C CA . VAL A 1 71 ? 14.757 12.682 -11.598 1.00 15.30 175 VAL A CA 1
ATOM 568 C C . VAL A 1 71 ? 15.716 12.991 -10.445 1.00 17.28 175 VAL A C 1
ATOM 569 O O . VAL A 1 71 ? 16.537 12.124 -10.140 1.00 17.96 175 VAL A O 1
ATOM 573 N N . ARG A 1 72 ? 15.565 14.129 -9.803 1.00 16.95 176 ARG A N 1
ATOM 574 C CA . ARG A 1 72 ? 16.316 14.519 -8.587 1.00 16.85 176 ARG A CA 1
ATOM 575 C C . ARG A 1 72 ? 17.823 14.376 -8.854 1.00 15.91 176 ARG A C 1
ATOM 576 O O . ARG A 1 72 ? 18.380 15.216 -9.569 1.00 18.64 176 ARG A O 1
ATOM 584 N N . SER A 1 73 ? 18.498 13.342 -8.337 1.00 17.40 177 SER A N 1
ATOM 585 C CA . SER A 1 73 ? 19.973 13.214 -8.431 1.00 17.85 177 SER A CA 1
ATOM 586 C C . SER A 1 73 ? 20.374 12.543 -9.744 1.00 14.92 177 SER A C 1
ATOM 587 O O . SER A 1 73 ? 21.558 12.431 -10.039 1.00 19.17 177 SER A O 1
ATOM 590 N N . GLY A 1 74 ? 19.422 12.004 -10.490 1.00 17.32 178 GLY A N 1
ATOM 591 C CA . GLY A 1 74 ? 19.707 11.143 -11.640 1.00 16.36 178 GLY A CA 1
ATOM 592 C C . GLY A 1 74 ? 19.863 11.887 -12.948 1.00 16.00 178 GLY A C 1
ATOM 593 O O . GLY A 1 74 ? 19.609 13.076 -13.063 1.00 17.00 178 GLY A O 1
ATOM 594 N N . ALA A 1 75 ? 20.286 11.125 -13.942 1.00 17.51 179 ALA A N 1
ATOM 595 C CA . ALA A 1 75 ? 20.453 11.610 -15.305 1.00 16.91 179 ALA A CA 1
ATOM 596 C C . ALA A 1 75 ? 19.086 11.910 -15.902 1.00 13.81 179 ALA A C 1
ATOM 597 O O . ALA A 1 75 ? 18.092 11.175 -15.645 1.00 16.71 179 ALA A O 1
ATOM 599 N N . TRP A 1 76 ? 19.055 12.810 -16.864 1.00 13.93 180 TRP A N 1
ATOM 600 C CA . TRP A 1 76 ? 17.824 13.146 -17.623 1.00 14.39 180 TRP A CA 1
ATOM 601 C C . TRP A 1 76 ? 17.719 12.180 -18.806 1.00 14.12 180 TRP A C 1
ATOM 602 O O . TRP A 1 76 ? 17.790 12.582 -19.987 1.00 14.75 180 TRP A O 1
ATOM 613 N N . HIS A 1 77 ? 17.586 10.909 -18.461 1.00 15.04 181 HIS A N 1
ATOM 614 C CA . HIS A 1 77 ? 17.506 9.758 -19.383 1.00 14.03 181 HIS A CA 1
ATOM 615 C C . HIS A 1 77 ? 16.129 9.100 -19.179 1.00 14.63 181 HIS A C 1
ATOM 616 O O . HIS A 1 77 ? 15.764 8.791 -18.060 1.00 16.18 181 HIS A O 1
ATOM 623 N N . PHE A 1 78 ? 15.416 8.908 -20.268 1.00 13.43 182 PHE A N 1
ATOM 624 C CA . PHE A 1 78 ? 14.009 8.448 -20.238 1.00 13.80 182 PHE A CA 1
ATOM 625 C C . PHE A 1 78 ? 13.814 7.350 -21.262 1.00 14.76 182 PHE A C 1
ATOM 626 O O . PHE A 1 78 ? 14.597 7.221 -22.198 1.00 17.16 182 PHE A O 1
ATOM 634 N N . SER A 1 79 ? 12.678 6.658 -21.165 1.00 15.22 183 SER A N 1
ATOM 635 C CA . SER A 1 79 ? 12.190 5.758 -22.252 1.00 16.41 183 SER A CA 1
ATOM 636 C C . SER A 1 79 ? 10.756 6.164 -22.600 1.00 13.27 183 SER A C 1
ATOM 637 O O . SER A 1 79 ? 10.000 6.510 -21.701 1.00 15.70 183 SER A O 1
ATOM 640 N N . PHE A 1 80 ? 10.408 6.038 -23.864 1.00 14.41 184 PHE A N 1
ATOM 641 C CA . PHE A 1 80 ? 9.035 6.235 -24.356 1.00 13.68 184 PHE A CA 1
ATOM 642 C C . PHE A 1 80 ? 8.336 4.894 -24.320 1.00 14.53 184 PHE A C 1
ATOM 643 O O . PHE A 1 80 ? 8.783 3.976 -24.945 1.00 15.85 184 PHE A O 1
ATOM 651 N N . ASN A 1 81 ? 7.190 4.837 -23.642 1.00 13.17 185 ASN A N 1
ATOM 652 C CA . ASN A 1 81 ? 6.497 3.563 -23.421 1.00 13.58 185 ASN A CA 1
ATOM 653 C C . ASN A 1 81 ? 4.980 3.717 -23.484 1.00 14.12 185 ASN A C 1
ATOM 654 O O . ASN A 1 81 ? 4.431 4.825 -23.312 1.00 14.44 185 ASN A O 1
ATOM 659 N N . VAL A 1 82 ? 4.329 2.589 -23.701 1.00 13.87 186 VAL A N 1
ATOM 660 C CA . VAL A 1 82 ? 2.861 2.543 -23.522 1.00 12.73 186 VAL A CA 1
ATOM 661 C C . VAL A 1 82 ? 2.565 2.550 -22.035 1.00 12.63 186 VAL A C 1
ATOM 662 O O . VAL A 1 82 ? 3.037 1.703 -21.316 1.00 15.36 186 VAL A O 1
ATOM 666 N N . LYS A 1 83 ? 1.663 3.418 -21.625 1.00 13.57 187 LYS A N 1
ATOM 667 C CA . LYS A 1 83 ? 1.258 3.525 -20.213 1.00 14.39 187 LYS A CA 1
ATOM 668 C C . LYS A 1 83 ? -0.083 2.809 -20.003 1.00 15.24 187 LYS A C 1
ATOM 669 O O . LYS A 1 83 ? -0.250 2.133 -18.989 1.00 17.21 187 LYS A O 1
ATOM 675 N N . PHE A 1 84 ? -0.985 2.957 -20.957 1.00 14.64 188 PHE A N 1
ATOM 676 C CA . PHE A 1 84 ? -2.326 2.354 -20.877 1.00 15.03 188 PHE A CA 1
ATOM 677 C C . PHE A 1 84 ? -2.570 1.538 -22.121 1.00 14.73 188 PHE A C 1
ATOM 678 O O . PHE A 1 84 ? -2.655 2.102 -23.228 1.00 17.72 188 PHE A O 1
ATOM 686 N N . TYR A 1 85 ? -2.530 0.214 -21.946 1.00 15.68 189 TYR A N 1
ATOM 687 C CA . TYR A 1 85 ? -2.684 -0.693 -23.088 1.00 15.53 189 TYR A CA 1
ATOM 688 C C . TYR A 1 85 ? -4.172 -0.766 -23.413 1.00 17.51 189 TYR A C 1
ATOM 689 O O . TYR A 1 85 ? -4.986 -1.178 -22.579 1.00 19.21 189 TYR A O 1
ATOM 698 N N . PRO A 1 86 ? -4.570 -0.466 -24.655 1.00 16.86 190 PRO A N 1
ATOM 699 C CA . PRO A 1 86 ? -6.005 -0.469 -24.986 1.00 19.94 190 PRO A CA 1
ATOM 700 C C . PRO A 1 86 ? -6.525 -1.891 -25.091 1.00 18.73 190 PRO A C 1
ATOM 701 O O . PRO A 1 86 ? -5.952 -2.732 -25.759 1.00 19.58 190 PRO A O 1
ATOM 705 N N . PRO A 1 87 ? -7.669 -2.187 -24.451 1.00 18.44 191 PRO A N 1
ATOM 706 C CA . PRO A 1 87 ? -8.260 -3.506 -24.561 1.00 22.11 191 PRO A CA 1
ATOM 707 C C . PRO A 1 87 ? -8.753 -3.797 -25.988 1.00 21.75 191 PRO A C 1
ATOM 708 O O . PRO A 1 87 ? -8.867 -4.942 -26.345 1.00 26.12 191 PRO A O 1
ATOM 712 N N . ASP A 1 88 ? -9.013 -2.761 -26.778 1.00 20.52 192 ASP A N 1
ATOM 713 C CA . ASP A 1 88 ? -9.531 -2.895 -28.160 1.00 23.98 192 ASP A CA 1
ATOM 714 C C . ASP A 1 88 ? -8.687 -2.049 -29.094 1.00 20.77 192 ASP A C 1
ATOM 715 O O . ASP A 1 88 ? -9.084 -0.991 -29.537 1.00 23.05 192 ASP A O 1
ATOM 720 N N . PRO A 1 89 ? -7.459 -2.464 -29.454 1.00 18.65 193 PRO A N 1
ATOM 721 C CA . PRO A 1 89 ? -6.679 -1.638 -30.348 1.00 19.67 193 PRO A CA 1
ATOM 722 C C . PRO A 1 89 ? -7.297 -1.350 -31.720 1.00 17.90 193 PRO A C 1
ATOM 723 O O . PRO A 1 89 ? -6.846 -0.361 -32.320 1.00 20.07 193 PRO A O 1
ATOM 727 N N . ALA A 1 90 ? -8.310 -2.103 -32.180 1.00 21.24 194 ALA A N 1
ATOM 728 C CA . ALA A 1 90 ? -8.964 -1.792 -33.470 1.00 23.26 194 ALA A CA 1
ATOM 729 C C . ALA A 1 90 ? -9.703 -0.446 -33.385 1.00 23.84 194 ALA A C 1
ATOM 730 O O . ALA A 1 90 ? -9.987 0.142 -34.439 1.00 25.99 194 ALA A O 1
ATOM 732 N N . GLN A 1 91 ? -10.025 0.029 -32.190 1.00 23.47 195 GLN A N 1
ATOM 733 C CA . GLN A 1 91 ? -10.814 1.274 -32.019 1.00 25.81 195 GLN A CA 1
ATOM 734 C C . GLN A 1 91 ? -9.873 2.485 -31.973 1.00 23.21 195 GLN A C 1
ATOM 735 O O . GLN A 1 91 ? -10.353 3.604 -31.994 1.00 25.57 195 GLN A O 1
ATOM 741 N N . LEU A 1 92 ? -8.549 2.283 -31.959 1.00 22.60 196 LEU A N 1
ATOM 742 C CA . LEU A 1 92 ? -7.660 3.454 -32.069 1.00 21.56 196 LEU A CA 1
ATOM 743 C C . LEU A 1 92 ? -7.921 4.134 -33.415 1.00 20.76 196 LEU A C 1
ATOM 744 O O . LEU A 1 92 ? -8.137 3.436 -34.408 1.00 21.62 196 LEU A O 1
ATOM 749 N N . SER A 1 93 ? -7.846 5.462 -33.446 1.00 21.43 197 SER A N 1
ATOM 750 C CA . SER A 1 93 ? -8.106 6.285 -34.663 1.00 25.60 197 SER A CA 1
ATOM 751 C C . SER A 1 93 ? -7.054 6.082 -35.750 1.00 22.37 197 SER A C 1
ATOM 752 O O . SER A 1 93 ? -7.415 6.213 -36.886 1.00 26.25 197 SER A O 1
ATOM 755 N N . GLU A 1 94 ? -5.774 5.887 -35.395 1.00 21.51 198 GLU A N 1
ATOM 756 C CA . GLU A 1 94 ? -4.656 5.983 -36.347 1.00 20.12 198 GLU A CA 1
ATOM 757 C C . GLU A 1 94 ? -3.808 4.708 -36.372 1.00 15.51 198 GLU A C 1
ATOM 758 O O . GLU A 1 94 ? -3.414 4.181 -35.312 1.00 18.48 198 GLU A O 1
ATOM 764 N N . ASP A 1 95 ? -3.399 4.329 -37.591 1.00 19.06 199 ASP A N 1
ATOM 765 C CA . ASP A 1 95 ? -2.488 3.195 -37.792 1.00 17.44 199 ASP A CA 1
ATOM 766 C C . ASP A 1 95 ? -1.165 3.476 -37.044 1.00 15.78 199 ASP A C 1
ATOM 767 O O . ASP A 1 95 ? -0.581 2.540 -36.539 1.00 17.34 199 ASP A O 1
ATOM 772 N N . ILE A 1 96 ? -0.656 4.716 -37.013 1.00 16.88 200 ILE A N 1
ATOM 773 C CA . ILE A 1 96 ? 0.679 4.953 -36.398 1.00 17.48 200 ILE A CA 1
ATOM 774 C C . ILE A 1 96 ? 0.599 4.646 -34.896 1.00 16.84 200 ILE A C 1
ATOM 775 O O . ILE A 1 96 ? 1.568 4.170 -34.319 1.00 17.88 200 ILE A O 1
ATOM 780 N N . THR A 1 97 ? -0.535 4.845 -34.264 1.00 15.21 201 THR A N 1
ATOM 781 C CA . THR A 1 97 ? -0.703 4.549 -32.806 1.00 14.67 201 THR A CA 1
ATOM 782 C C . THR A 1 97 ? -0.577 3.029 -32.629 1.00 17.21 201 THR A C 1
ATOM 783 O O . THR A 1 97 ? 0.136 2.560 -31.729 1.00 15.84 201 THR A O 1
ATOM 787 N N . ARG A 1 98 ? -1.256 2.267 -33.499 1.00 14.84 202 ARG A N 1
ATOM 788 C CA . ARG A 1 98 ? -1.130 0.778 -33.467 1.00 15.55 202 ARG A CA 1
ATOM 789 C C . ARG A 1 98 ? 0.320 0.374 -33.719 1.00 14.49 202 ARG A C 1
ATOM 790 O O . ARG A 1 98 ? 0.748 -0.649 -33.108 1.00 15.04 202 ARG A O 1
ATOM 798 N N . TYR A 1 99 ? 1.036 1.058 -34.615 1.00 15.39 203 TYR A N 1
ATOM 799 C CA . TYR A 1 99 ? 2.448 0.694 -34.906 1.00 14.69 203 TYR A CA 1
ATOM 800 C C . TYR A 1 99 ? 3.287 0.826 -33.628 1.00 14.44 203 TYR A C 1
ATOM 801 O O . TYR A 1 99 ? 4.057 -0.111 -33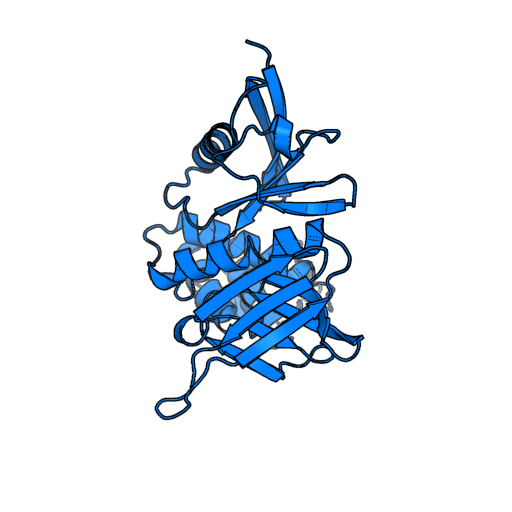.284 1.00 15.21 203 TYR A O 1
ATOM 810 N N . TYR A 1 100 ? 3.172 1.931 -32.921 1.00 14.72 204 TYR A N 1
ATOM 811 C CA . TYR A 1 100 ? 3.944 2.092 -31.661 1.00 15.36 204 TYR A CA 1
ATOM 812 C C . TYR A 1 100 ? 3.522 1.051 -30.618 1.00 14.53 204 TYR A C 1
ATOM 813 O O . TYR A 1 100 ? 4.383 0.533 -29.896 1.00 14.87 204 TYR A O 1
ATOM 822 N N . LEU A 1 101 ? 2.226 0.730 -30.526 1.00 14.00 205 LEU A N 1
ATOM 823 C CA . LEU A 1 101 ? 1.792 -0.311 -29.582 1.00 13.74 205 LEU A CA 1
ATOM 824 C C . LEU A 1 101 ? 2.451 -1.640 -29.972 1.00 12.74 205 LEU A C 1
ATOM 825 O O . LEU A 1 101 ? 2.834 -2.384 -29.040 1.00 14.22 205 LEU A O 1
ATOM 830 N N . CYS A 1 102 ? 2.482 -1.993 -31.268 1.00 12.91 206 CYS A N 1
ATOM 831 C CA . CYS A 1 102 ? 3.175 -3.237 -31.686 1.00 14.00 206 CYS A CA 1
ATOM 832 C C . CYS A 1 102 ? 4.636 -3.203 -31.237 1.00 13.37 206 CYS A C 1
ATOM 833 O O . CYS A 1 102 ? 5.087 -4.222 -30.728 1.00 13.14 206 CYS A O 1
ATOM 836 N N . LEU A 1 103 ? 5.325 -2.084 -31.397 1.00 13.92 207 LEU A N 1
ATOM 837 C CA . LEU A 1 103 ? 6.774 -2.031 -31.026 1.00 13.34 207 LEU A CA 1
ATOM 838 C C . LEU A 1 103 ? 6.892 -2.291 -29.509 1.00 13.03 207 LEU A C 1
ATOM 839 O O . LEU A 1 103 ? 7.801 -3.032 -29.075 1.00 14.37 207 LEU A O 1
ATOM 844 N N . GLN A 1 104 ? 6.032 -1.681 -28.705 1.00 12.86 208 GLN A N 1
ATOM 845 C CA . GLN A 1 104 ? 6.047 -1.917 -27.251 1.00 12.32 208 GLN A CA 1
ATOM 846 C C . GLN A 1 104 ? 5.823 -3.387 -26.942 1.00 13.39 208 GLN A C 1
ATOM 847 O O . GLN A 1 104 ? 6.539 -3.954 -26.100 1.00 14.17 208 GLN A O 1
ATOM 853 N N . LEU A 1 105 ? 4.798 -3.994 -27.555 1.00 13.07 209 LEU A N 1
ATOM 854 C CA . LEU A 1 105 ? 4.497 -5.412 -27.278 1.00 13.41 209 LEU A CA 1
ATOM 855 C C . LEU A 1 105 ? 5.638 -6.327 -27.708 1.00 12.74 209 LEU A C 1
ATOM 856 O O . LEU A 1 105 ? 5.877 -7.295 -27.012 1.00 13.65 209 LEU A O 1
ATOM 861 N N . ARG A 1 106 ? 6.295 -5.991 -28.815 1.00 13.00 210 ARG A N 1
ATOM 862 C CA . ARG A 1 106 ? 7.472 -6.778 -29.227 1.00 12.84 210 ARG A CA 1
ATOM 863 C C . ARG A 1 106 ? 8.482 -6.777 -28.087 1.00 14.35 210 ARG A C 1
ATOM 864 O O . ARG A 1 106 ? 9.085 -7.844 -27.781 1.00 16.02 210 ARG A O 1
ATOM 872 N N . ASP A 1 107 ? 8.734 -5.605 -27.543 1.00 14.46 211 ASP A N 1
ATOM 873 C CA . ASP A 1 107 ? 9.707 -5.542 -26.435 1.00 15.90 211 ASP A CA 1
ATOM 874 C C . ASP A 1 107 ? 9.195 -6.284 -25.204 1.00 14.06 211 ASP A C 1
ATOM 875 O O . ASP A 1 107 ? 9.957 -6.945 -24.506 1.00 16.79 211 ASP A O 1
ATOM 880 N N . ASP A 1 108 ? 7.915 -6.168 -24.900 1.00 12.93 212 ASP A N 1
ATOM 881 C CA . ASP A 1 108 ? 7.316 -6.915 -23.765 1.00 13.76 212 ASP A CA 1
ATOM 882 C C . ASP A 1 108 ? 7.533 -8.421 -23.969 1.00 15.30 212 ASP A C 1
ATOM 883 O O . ASP A 1 108 ? 7.770 -9.138 -23.000 1.00 16.56 212 ASP A O 1
ATOM 888 N N . ILE A 1 109 ? 7.416 -8.903 -25.198 1.00 14.44 213 ILE A N 1
ATOM 889 C CA . ILE A 1 109 ? 7.615 -10.347 -25.454 1.00 15.98 213 ILE A CA 1
ATOM 890 C C . ILE A 1 109 ? 9.098 -10.724 -25.346 1.00 15.92 213 ILE A C 1
ATOM 891 O O . ILE A 1 109 ? 9.425 -11.725 -24.676 1.00 18.52 213 ILE A O 1
ATOM 896 N N . VAL A 1 110 ? 9.961 -10.016 -26.059 1.00 15.18 214 VAL A N 1
ATOM 897 C CA . VAL A 1 110 ? 11.415 -10.341 -26.054 1.00 17.54 214 VAL A CA 1
ATOM 898 C C . VAL A 1 110 ? 11.991 -10.262 -24.635 1.00 19.45 214 VAL A C 1
ATOM 899 O O . VAL A 1 110 ? 12.855 -11.094 -24.320 1.00 22.57 214 VAL A O 1
ATOM 903 N N . SER A 1 111 ? 11.527 -9.325 -23.812 1.00 18.10 215 SER A N 1
ATOM 904 C CA . SER A 1 111 ? 12.010 -9.124 -22.438 1.00 21.45 215 SER A CA 1
ATOM 905 C C . SER A 1 111 ? 11.544 -10.247 -21.517 1.00 22.33 215 SER A C 1
ATOM 906 O O . SER A 1 111 ? 12.111 -10.335 -20.391 1.00 28.64 215 SER A O 1
ATOM 909 N N . GLY A 1 112 ? 10.534 -11.023 -21.930 1.00 21.13 216 GLY A N 1
ATOM 910 C CA . GLY A 1 112 ? 9.868 -12.032 -21.079 1.00 24.23 216 GLY A CA 1
ATOM 911 C C . GLY A 1 112 ? 8.791 -11.458 -20.173 1.00 23.20 216 GLY A C 1
ATOM 912 O O . GLY A 1 112 ? 8.179 -12.238 -19.430 1.00 25.21 216 GLY A O 1
ATOM 913 N N . ARG A 1 113 ? 8.501 -10.156 -20.242 1.00 20.91 217 ARG A N 1
ATOM 914 C CA . ARG A 1 113 ? 7.411 -9.568 -19.421 1.00 22.47 217 ARG A CA 1
ATOM 915 C C . ARG A 1 113 ? 6.041 -10.101 -19.858 1.00 20.37 217 ARG A C 1
ATOM 916 O O . ARG A 1 113 ? 5.177 -10.211 -19.026 1.00 24.93 217 ARG A O 1
ATOM 924 N N . LEU A 1 114 ? 5.879 -10.439 -21.128 1.00 17.18 218 LEU A N 1
ATOM 925 C CA . LEU A 1 114 ? 4.589 -10.917 -21.694 1.00 18.68 218 LEU A CA 1
ATOM 926 C C . LEU A 1 114 ? 4.778 -12.355 -22.159 1.00 16.97 218 LEU A C 1
ATOM 927 O O . LEU A 1 114 ? 5.214 -12.605 -23.286 1.00 19.96 218 LEU A O 1
ATOM 932 N N . PRO A 1 115 ? 4.433 -13.342 -21.313 1.00 17.17 219 PRO A N 1
ATOM 933 C CA . PRO A 1 115 ? 4.575 -14.747 -21.684 1.00 17.97 219 PRO A CA 1
ATOM 934 C C . PRO A 1 115 ? 3.653 -15.080 -22.844 1.00 17.18 219 PRO A C 1
ATOM 935 O O . PRO A 1 115 ? 2.560 -14.524 -22.978 1.00 18.91 219 PRO A O 1
ATOM 939 N N A CYS A 1 116 ? 4.056 -16.079 -23.595 0.65 18.41 220 CYS A N 1
ATOM 940 N N B CYS A 1 116 ? 4.179 -15.891 -23.760 0.35 16.94 220 CYS A N 1
ATOM 941 C CA A CYS A 1 116 ? 3.417 -16.421 -24.876 0.65 19.37 220 CYS A CA 1
ATOM 942 C CA B CYS A 1 116 ? 3.479 -16.430 -24.955 0.35 19.93 220 CYS A CA 1
ATOM 943 C C A CYS A 1 116 ? 3.776 -17.845 -25.268 0.65 16.47 220 CYS A C 1
ATOM 944 C C B CYS A 1 116 ? 3.725 -17.929 -25.072 0.35 18.75 220 CYS A C 1
ATOM 945 O O A CYS A 1 116 ? 4.962 -18.186 -25.137 0.65 16.79 220 CYS A O 1
ATOM 946 O O B CYS A 1 116 ? 4.774 -18.402 -24.579 0.35 20.65 220 CYS A O 1
ATOM 951 N N . SER A 1 117 ? 2.795 -18.635 -25.713 1.00 16.25 221 SER A N 1
ATOM 952 C CA . SER A 1 117 ? 3.035 -20.002 -26.214 1.00 16.20 221 SER A CA 1
ATOM 953 C C . SER A 1 117 ? 3.975 -19.957 -27.428 1.00 17.03 221 SER A C 1
ATOM 954 O O . SER A 1 117 ? 4.116 -18.934 -28.098 1.00 14.98 221 SER A O 1
ATOM 957 N N . PHE A 1 118 ? 4.624 -21.087 -27.666 1.00 15.62 222 PHE A N 1
ATOM 958 C CA . PHE A 1 118 ? 5.473 -21.266 -28.863 1.00 15.17 222 PHE A CA 1
ATOM 959 C C . PHE A 1 118 ? 4.715 -20.858 -30.134 1.00 13.44 222 PHE A C 1
ATOM 960 O O . PHE A 1 118 ? 5.192 -20.119 -30.959 1.00 13.13 222 PHE A O 1
ATOM 968 N N . VAL A 1 119 ? 3.500 -21.398 -30.304 1.00 14.64 223 VAL A N 1
ATOM 969 C CA . VAL A 1 119 ? 2.796 -21.148 -31.571 1.00 15.90 223 VAL A CA 1
ATOM 970 C C . VAL A 1 119 ? 2.449 -19.661 -31.674 1.00 13.79 223 VAL A C 1
ATOM 971 O O . VAL A 1 119 ? 2.546 -19.080 -32.766 1.00 15.63 223 VAL A O 1
ATOM 975 N N . THR A 1 120 ? 1.981 -19.048 -30.596 1.00 15.14 224 THR A N 1
ATOM 976 C CA . THR A 1 120 ? 1.630 -17.616 -30.656 1.00 16.02 224 THR A CA 1
ATOM 977 C C . THR A 1 120 ? 2.901 -16.758 -30.871 1.00 14.62 224 THR A C 1
ATOM 978 O O . THR A 1 120 ? 2.848 -15.776 -31.603 1.00 14.15 224 THR A O 1
ATOM 982 N N . LEU A 1 121 ? 4.016 -17.152 -30.270 1.00 15.58 225 LEU A N 1
ATOM 983 C CA . LEU A 1 121 ? 5.288 -16.414 -30.541 1.00 14.15 225 LEU A CA 1
ATOM 984 C C . LEU A 1 121 ? 5.525 -16.418 -32.062 1.00 13.12 225 LEU A C 1
ATOM 985 O O . LEU A 1 121 ? 5.933 -15.396 -32.617 1.00 13.57 225 LEU A O 1
ATOM 990 N N . ALA A 1 122 ? 5.442 -17.595 -32.670 1.00 11.68 226 ALA A N 1
ATOM 991 C CA . ALA A 1 122 ? 5.675 -17.762 -34.111 1.00 13.16 226 ALA A CA 1
ATOM 992 C C . ALA A 1 122 ? 4.687 -16.915 -34.903 1.00 12.31 226 ALA A C 1
ATOM 993 O O . ALA A 1 122 ? 5.093 -16.288 -35.897 1.00 12.95 226 ALA A O 1
ATOM 995 N N . LEU A 1 123 ? 3.411 -16.996 -34.551 1.00 12.00 227 LEU A N 1
ATOM 996 C CA . LEU A 1 123 ? 2.375 -16.243 -35.292 1.00 13.98 227 LEU A CA 1
ATOM 997 C C . LEU A 1 123 ? 2.630 -14.731 -35.205 1.00 11.23 227 LEU A C 1
ATOM 998 O O . LEU A 1 123 ? 2.637 -14.026 -36.219 1.00 12.86 227 LEU A O 1
ATOM 1003 N N . LEU A 1 124 ? 2.855 -14.238 -33.998 1.00 12.31 228 LEU A N 1
ATOM 1004 C CA . LEU A 1 124 ? 3.159 -12.808 -33.814 1.00 11.58 228 LEU A CA 1
ATOM 1005 C C . LEU A 1 124 ? 4.409 -12.444 -34.614 1.00 11.88 228 LEU A C 1
ATOM 1006 O O . LEU A 1 124 ? 4.444 -11.422 -35.298 1.00 12.82 228 LEU A O 1
ATOM 1011 N N . GLY A 1 125 ? 5.433 -13.290 -34.551 1.00 12.55 229 GLY A N 1
ATOM 1012 C CA . GLY A 1 125 ? 6.659 -13.042 -35.328 1.00 13.51 229 GLY A CA 1
ATOM 1013 C C . GLY A 1 125 ? 6.380 -12.980 -36.828 1.00 12.57 229 GLY A C 1
ATOM 1014 O O . GLY A 1 125 ? 6.915 -12.091 -37.497 1.00 13.43 229 GLY A O 1
ATOM 1015 N N . SER A 1 126 ? 5.506 -13.853 -37.308 1.00 12.27 230 SER A N 1
ATOM 1016 C CA . SER A 1 126 ? 5.183 -13.899 -38.748 1.00 13.17 230 SER A CA 1
ATOM 1017 C C . SER A 1 126 ? 4.548 -12.575 -39.160 1.00 11.81 230 SER A C 1
ATOM 1018 O O . SER A 1 126 ? 4.721 -12.158 -40.325 1.00 13.50 230 SER A O 1
ATOM 1021 N N . TYR A 1 127 ? 3.666 -12.039 -38.337 1.00 12.36 231 TYR A N 1
ATOM 1022 C CA . TYR A 1 127 ? 3.047 -10.735 -38.669 1.00 12.14 231 TYR A CA 1
ATOM 1023 C C . TYR A 1 127 ? 4.050 -9.585 -38.630 1.00 13.03 231 TYR A C 1
ATOM 1024 O O . TYR A 1 127 ? 4.019 -8.721 -39.545 1.00 14.19 231 TYR A O 1
ATOM 1033 N N . THR A 1 128 ? 5.008 -9.676 -37.707 1.00 13.89 232 THR A N 1
ATOM 1034 C CA . THR A 1 128 ? 6.067 -8.665 -37.672 1.00 15.45 232 THR A CA 1
ATOM 1035 C C . THR A 1 128 ? 6.858 -8.728 -38.990 1.00 15.63 232 THR A C 1
ATOM 1036 O O . THR A 1 128 ? 7.136 -7.657 -39.589 1.00 17.91 232 THR A O 1
ATOM 1040 N N . VAL A 1 129 ? 7.274 -9.938 -39.398 1.00 14.35 233 VAL A N 1
ATOM 1041 C CA . VAL A 1 129 ? 8.063 -10.067 -40.647 1.00 15.51 233 VAL A CA 1
ATOM 1042 C C . VAL A 1 129 ? 7.243 -9.549 -41.847 1.00 14.18 233 VAL A C 1
ATOM 1043 O O . VAL A 1 129 ? 7.787 -8.840 -42.724 1.00 16.98 233 VAL A O 1
ATOM 1047 N N . GLN A 1 130 ? 5.938 -9.879 -41.894 1.00 14.00 234 GLN A N 1
ATOM 1048 C CA . GLN A 1 130 ? 5.113 -9.414 -43.040 1.00 14.85 234 GLN A CA 1
ATOM 1049 C C . GLN A 1 130 ? 5.116 -7.869 -43.035 1.00 16.32 234 GLN A C 1
ATOM 1050 O O . GLN A 1 130 ? 5.224 -7.256 -44.114 1.00 17.65 234 GLN A O 1
ATOM 1056 N N . SER A 1 131 ? 5.004 -7.219 -41.871 1.00 15.97 235 SER A N 1
ATOM 1057 C CA A SER A 1 131 ? 4.967 -5.728 -41.823 0.40 18.25 235 SER A CA 1
ATOM 1058 C CA B SER A 1 131 ? 4.976 -5.729 -41.822 0.30 18.55 235 SER A CA 1
ATOM 1059 C CA C SER A 1 131 ? 4.985 -5.730 -41.788 0.30 17.90 235 SER A CA 1
ATOM 1060 C C . SER A 1 131 ? 6.337 -5.150 -42.216 1.00 19.28 235 SER A C 1
ATOM 1061 O O . SER A 1 131 ? 6.376 -4.156 -42.932 1.00 24.95 235 SER A O 1
ATOM 1068 N N . GLU A 1 132 ? 7.408 -5.782 -41.784 1.00 22.12 236 GLU A N 1
ATOM 1069 C CA . GLU A 1 132 ? 8.739 -5.168 -42.005 1.00 24.02 236 GLU A CA 1
ATOM 1070 C C . GLU A 1 132 ? 9.341 -5.506 -43.353 1.00 24.07 236 GLU A C 1
ATOM 1071 O O . GLU A 1 132 ? 10.031 -4.611 -43.900 1.00 28.56 236 GLU A O 1
ATOM 1077 N N . LEU A 1 133 ? 9.061 -6.702 -43.872 1.00 20.68 237 LEU A N 1
ATOM 1078 C CA . LEU A 1 133 ? 9.685 -7.144 -45.131 1.00 22.99 237 LEU A CA 1
ATOM 1079 C C . LEU A 1 133 ? 8.694 -7.174 -46.285 1.00 21.05 237 LEU A C 1
ATOM 1080 O O . LEU A 1 133 ? 9.146 -7.243 -47.449 1.00 24.02 237 LEU A O 1
ATOM 1085 N N . GLY A 1 134 ? 7.403 -7.284 -46.002 1.00 20.26 238 GLY A N 1
ATOM 1086 C CA . GLY A 1 134 ? 6.399 -7.621 -47.026 1.00 21.68 238 GLY A CA 1
ATOM 1087 C C . GLY A 1 134 ? 6.386 -9.116 -47.257 1.00 18.38 238 GLY A C 1
ATOM 1088 O O . GLY A 1 134 ? 6.636 -9.878 -46.305 1.00 20.21 238 GLY A O 1
ATOM 1089 N N . ASP A 1 135 ? 6.010 -9.514 -48.463 1.00 22.17 239 ASP A N 1
ATOM 1090 C CA . ASP A 1 135 ? 5.647 -10.921 -48.781 1.00 18.80 239 ASP A CA 1
ATOM 1091 C C . ASP A 1 135 ? 6.879 -11.798 -48.684 1.00 17.64 239 ASP A C 1
ATOM 1092 O O . ASP A 1 135 ? 7.986 -11.360 -48.954 1.00 21.31 239 ASP A O 1
ATOM 1097 N N . TYR A 1 136 ? 6.642 -13.046 -48.291 1.00 19.62 240 TYR A N 1
ATOM 1098 C CA . TYR A 1 136 ? 7.657 -14.103 -48.238 1.00 19.35 240 TYR A CA 1
ATOM 1099 C C . TYR A 1 136 ? 8.434 -14.144 -49.564 1.00 21.83 240 TYR A C 1
ATOM 1100 O O . TYR A 1 136 ? 7.844 -14.107 -50.672 1.00 25.19 240 TYR A O 1
ATOM 1109 N N A ASP A 1 137 ? 9.766 -14.171 -49.382 0.55 23.21 241 ASP A N 1
ATOM 1110 N N B ASP A 1 137 ? 9.745 -14.311 -49.503 0.45 23.04 241 ASP A N 1
ATOM 1111 C CA A ASP A 1 137 ? 10.826 -14.043 -50.425 0.55 22.69 241 ASP A CA 1
ATOM 1112 C CA B ASP A 1 137 ? 10.547 -14.679 -50.701 0.45 21.30 241 ASP A CA 1
ATOM 1113 C C A ASP A 1 137 ? 11.790 -15.219 -50.305 0.55 20.86 241 ASP A C 1
ATOM 1114 C C B ASP A 1 137 ? 11.519 -15.727 -50.189 0.45 20.55 241 ASP A C 1
ATOM 1115 O O A ASP A 1 137 ? 12.716 -15.199 -49.498 0.55 21.85 241 ASP A O 1
ATOM 1116 O O B ASP A 1 137 ? 11.948 -15.596 -49.055 0.45 24.45 241 ASP A O 1
ATOM 1125 N N A PRO A 1 138 ? 11.627 -16.266 -51.136 0.55 22.79 242 PRO A N 1
ATOM 1126 N N B PRO A 1 138 ? 11.781 -16.835 -50.917 0.45 24.36 242 PRO A N 1
ATOM 1127 C CA A PRO A 1 138 ? 12.525 -17.421 -51.068 0.55 23.11 242 PRO A CA 1
ATOM 1128 C CA B PRO A 1 138 ? 12.722 -17.843 -50.433 0.45 26.95 242 PRO A CA 1
ATOM 1129 C C A PRO A 1 138 ? 13.981 -17.151 -51.509 0.55 22.96 242 PRO A C 1
ATOM 1130 C C B PRO A 1 138 ? 14.124 -17.295 -50.129 0.45 26.23 242 PRO A C 1
ATOM 1131 O O A PRO A 1 138 ? 14.849 -17.979 -51.246 0.55 23.97 242 PRO A O 1
ATOM 1132 O O B PRO A 1 138 ? 14.824 -17.934 -49.362 0.45 29.80 242 PRO A O 1
ATOM 1139 N N A ASP A 1 139 ? 14.231 -16.004 -52.152 0.55 24.21 243 ASP A N 1
ATOM 1140 N N B ASP A 1 139 ? 14.497 -16.160 -50.735 0.45 23.07 243 ASP A N 1
ATOM 1141 C CA A ASP A 1 139 ? 15.586 -15.544 -52.565 0.55 24.28 243 ASP A CA 1
ATOM 1142 C CA B ASP A 1 139 ? 15.759 -15.434 -50.448 0.45 28.83 243 ASP A CA 1
ATOM 1143 C C A ASP A 1 139 ? 16.401 -15.294 -51.303 0.55 27.16 243 ASP A C 1
ATOM 1144 C C B ASP A 1 139 ? 15.812 -15.014 -48.973 0.45 28.68 243 ASP A C 1
ATOM 1145 O O A ASP A 1 139 ? 17.629 -15.485 -51.346 0.55 30.53 243 ASP A O 1
ATOM 1146 O O B ASP A 1 139 ? 16.930 -14.778 -48.484 0.45 31.31 243 ASP A O 1
ATOM 1155 N N A GLU A 1 140 ? 15.724 -14.830 -50.240 0.55 23.21 244 GLU A N 1
ATOM 1156 N N B GLU A 1 140 ? 14.662 -14.920 -48.291 0.45 27.86 244 GLU A N 1
ATOM 1157 C CA A GLU A 1 140 ? 16.369 -14.329 -48.999 0.55 25.59 244 GLU A CA 1
ATOM 1158 C CA B GLU A 1 140 ? 14.571 -14.340 -46.920 0.45 25.40 244 GLU A CA 1
ATOM 1159 C C A GLU A 1 140 ? 16.344 -15.432 -47.943 0.55 24.93 244 GLU A C 1
ATOM 1160 C C B GLU A 1 140 ? 15.102 -15.361 -45.897 0.45 25.66 244 GLU A C 1
ATOM 1161 O O A GLU A 1 140 ? 17.075 -15.300 -46.954 0.55 26.22 244 GLU A O 1
ATOM 1162 O O B GLU A 1 140 ? 15.594 -14.926 -44.838 0.45 24.84 244 GLU A O 1
ATOM 1173 N N A CYS A 1 141 ? 15.499 -16.444 -48.133 0.55 22.85 245 CYS A N 1
ATOM 1174 N N B CYS A 1 141 ? 15.041 -16.665 -46.197 0.45 25.91 245 CYS A N 1
ATOM 1175 C CA A CYS A 1 141 ? 15.171 -17.444 -47.091 0.55 20.32 245 CYS A CA 1
ATOM 1176 C CA B CYS A 1 141 ? 15.388 -17.764 -45.243 0.45 26.81 245 CYS A CA 1
ATOM 1177 C C A CYS A 1 141 ? 15.442 -18.867 -47.575 0.55 23.75 245 CYS A C 1
ATOM 1178 C C B CYS A 1 141 ? 16.879 -17.696 -44.837 0.45 30.44 245 CYS A C 1
ATOM 1179 O O A CYS A 1 141 ? 14.567 -19.441 -48.245 0.55 28.90 245 CYS A O 1
ATOM 1180 O O B CYS A 1 141 ? 17.210 -18.079 -43.673 0.45 26.70 245 CYS A O 1
ATOM 1185 N N A GLY A 1 142 ? 16.582 -19.422 -47.181 0.55 21.39 246 GLY A N 1
ATOM 1186 N N B GLY A 1 142 ? 17.741 -17.177 -45.720 0.45 28.73 246 GLY A N 1
ATOM 1187 C CA A GLY A 1 142 ? 16.963 -20.830 -47.373 0.55 19.71 246 GLY A CA 1
ATOM 1188 C CA B GLY A 1 142 ? 19.196 -17.058 -45.490 0.45 29.40 246 GLY A CA 1
ATOM 1189 C C A GLY A 1 142 ? 16.589 -21.685 -46.166 0.55 19.70 246 GLY A C 1
ATOM 1190 C C B GLY A 1 142 ? 19.639 -15.624 -45.248 0.45 27.04 246 GLY A C 1
ATOM 1191 O O A GLY A 1 142 ? 16.014 -21.146 -45.159 0.55 20.84 246 GLY A O 1
ATOM 1192 O O B GLY A 1 142 ? 20.842 -15.432 -44.986 0.45 30.76 246 GLY A O 1
ATOM 1193 N N A SER A 1 143 ? 16.973 -22.966 -46.212 0.55 19.26 247 SER A N 1
ATOM 1194 N N B SER A 1 143 ? 18.715 -14.654 -45.315 0.45 29.20 247 SER A N 1
ATOM 1195 C CA A SER A 1 143 ? 16.660 -23.973 -45.170 0.55 19.45 247 SER A CA 1
ATOM 1196 C CA B SER A 1 143 ? 18.991 -13.208 -45.125 0.45 27.13 247 SER A CA 1
ATOM 1197 C C A SER A 1 143 ? 17.383 -23.613 -43.867 0.55 15.50 247 SER A C 1
ATOM 1198 C C B SER A 1 143 ? 19.546 -12.969 -43.721 0.45 21.47 247 SER A C 1
ATOM 1199 O O A SER A 1 143 ? 16.940 -24.044 -42.818 0.55 17.63 247 SER A O 1
ATOM 1200 O O B SER A 1 143 ? 19.193 -13.722 -42.789 0.45 26.22 247 SER A O 1
ATOM 1205 N N A ASP A 1 144 ? 18.433 -22.787 -43.938 0.55 15.93 248 ASP A N 1
ATOM 1206 N N B ASP A 1 144 ? 20.362 -11.928 -43.591 0.45 24.44 248 ASP A N 1
ATOM 1207 C CA A ASP A 1 144 ? 19.278 -22.423 -42.763 0.55 15.59 248 ASP A CA 1
ATOM 1208 C CA B ASP A 1 144 ? 20.879 -11.443 -42.293 0.45 23.67 248 ASP A CA 1
ATOM 1209 C C A ASP A 1 144 ? 18.929 -21.033 -42.209 0.55 14.51 248 ASP A C 1
ATOM 1210 C C B ASP A 1 144 ? 19.711 -10.966 -41.445 0.45 18.49 248 ASP A C 1
ATOM 1211 O O A ASP A 1 144 ? 19.679 -20.502 -41.372 0.55 18.34 248 ASP A O 1
ATOM 1212 O O B ASP A 1 144 ? 19.766 -11.159 -40.196 0.45 24.90 248 ASP A O 1
ATOM 1221 N N A TYR A 1 145 ? 17.784 -20.466 -42.577 0.55 15.81 249 TYR A N 1
ATOM 1222 N N B TYR A 1 145 ? 18.677 -10.418 -42.093 0.45 21.84 249 TYR A N 1
ATOM 1223 C CA A TYR A 1 145 ? 17.421 -19.058 -42.258 0.55 14.84 249 TYR A CA 1
ATOM 1224 C CA B TYR A 1 145 ? 17.497 -9.858 -41.384 0.45 21.01 249 TYR A CA 1
ATOM 1225 C C A TYR A 1 145 ? 17.192 -18.867 -40.735 0.55 14.53 249 TYR A C 1
ATOM 1226 C C B TYR A 1 145 ? 16.785 -10.997 -40.644 0.45 17.32 249 TYR A C 1
ATOM 1227 O O A TYR A 1 145 ? 16.451 -19.671 -40.032 0.55 16.30 249 TYR A O 1
ATOM 1228 O O B TYR A 1 145 ? 16.571 -10.889 -39.419 0.45 19.49 249 TYR A O 1
ATOM 1245 N N A ILE A 1 146 ? 17.852 -17.855 -40.184 0.55 17.89 250 ILE A N 1
ATOM 1246 N N B ILE A 1 146 ? 16.423 -12.074 -41.334 0.45 18.39 250 ILE A N 1
ATOM 1247 C CA A ILE A 1 146 ? 17.520 -17.270 -38.862 0.55 16.10 250 ILE A CA 1
ATOM 1248 C CA B ILE A 1 146 ? 15.747 -13.214 -40.638 0.45 17.63 250 ILE A CA 1
ATOM 1249 C C A ILE A 1 146 ? 17.282 -15.782 -39.073 0.55 15.90 250 ILE A C 1
ATOM 1250 C C B ILE A 1 146 ? 16.693 -13.758 -39.564 0.45 16.35 250 ILE A C 1
ATOM 1251 O O A ILE A 1 146 ? 18.165 -15.081 -39.614 0.55 18.99 250 ILE A O 1
ATOM 1252 O O B ILE A 1 146 ? 16.256 -14.030 -38.428 0.45 16.41 250 ILE A O 1
ATOM 1261 N N A SER A 1 147 ? 16.098 -15.315 -38.707 0.55 13.82 251 SER A N 1
ATOM 1262 N N B SER A 1 147 ? 17.977 -13.889 -39.889 0.45 17.97 251 SER A N 1
ATOM 1263 C CA A SER A 1 147 ? 15.729 -13.879 -38.808 0.55 17.84 251 SER A CA 1
ATOM 1264 C CA B SER A 1 147 ? 18.943 -14.443 -38.927 0.45 17.58 251 SER A CA 1
ATOM 1265 C C A SER A 1 147 ? 16.702 -13.019 -37.991 0.55 19.30 251 SER A C 1
ATOM 1266 C C B SER A 1 147 ? 18.889 -13.598 -37.650 0.45 14.77 251 SER A C 1
ATOM 1267 O O A SER A 1 147 ? 17.181 -13.493 -36.916 0.55 16.64 251 SER A O 1
ATOM 1268 O O B SER A 1 147 ? 18.970 -14.210 -36.520 0.45 16.21 251 SER A O 1
ATOM 1273 N N A GLU A 1 148 ? 16.931 -11.785 -38.445 0.55 19.51 252 GLU A N 1
ATOM 1274 N N B GLU A 1 148 ? 18.782 -12.273 -37.770 0.45 18.73 252 GLU A N 1
ATOM 1275 C CA A GLU A 1 148 ? 17.661 -10.753 -37.668 0.55 20.16 252 GLU A CA 1
ATOM 1276 C CA B GLU A 1 148 ? 18.977 -11.328 -36.630 0.45 17.79 252 GLU A CA 1
ATOM 1277 C C A GLU A 1 148 ? 16.701 -10.236 -36.588 0.55 17.08 252 GLU A C 1
ATOM 1278 C C B GLU A 1 148 ? 17.654 -11.061 -35.887 0.45 17.46 252 GLU A C 1
ATOM 1279 O O A GLU A 1 148 ? 17.170 -9.721 -35.570 0.55 23.36 252 GLU A O 1
ATOM 1280 O O B GLU A 1 148 ? 17.675 -10.419 -34.839 0.45 19.32 252 GLU A O 1
ATOM 1291 N N A PHE A 1 149 ? 15.394 -10.469 -36.759 0.55 15.15 253 PHE A N 1
ATOM 1292 N N B PHE A 1 149 ? 16.510 -11.509 -36.390 0.45 17.81 253 PHE A N 1
ATOM 1293 C CA A PHE A 1 149 ? 14.385 -10.038 -35.780 0.55 16.70 253 PHE A CA 1
ATOM 1294 C CA B PHE A 1 149 ? 15.201 -10.941 -35.987 0.45 15.24 253 PHE A CA 1
ATOM 1295 C C A PHE A 1 149 ? 14.403 -11.061 -34.654 0.55 18.34 253 PHE A C 1
ATOM 1296 C C B PHE A 1 149 ? 14.817 -11.341 -34.528 0.45 19.31 253 PHE A C 1
ATOM 1297 O O A PHE A 1 149 ? 14.428 -12.288 -34.816 0.55 19.63 253 PHE A O 1
ATOM 1298 O O B PHE A 1 149 ? 14.795 -12.572 -34.351 0.45 18.32 253 PHE A O 1
ATOM 1313 N N . ARG A 1 150 ? 14.542 -10.456 -33.515 1.00 19.50 254 ARG A N 1
ATOM 1314 C CA . ARG A 1 150 ? 14.275 -11.008 -32.179 1.00 18.18 254 ARG A CA 1
ATOM 1315 C C . ARG A 1 150 ? 12.782 -11.101 -32.016 1.00 15.04 254 ARG A C 1
ATOM 1316 O O . ARG A 1 150 ? 12.113 -10.095 -32.244 1.00 20.26 254 ARG A O 1
ATOM 1324 N N A PHE A 1 151 ? 12.309 -12.306 -31.678 0.55 14.33 255 PHE A N 1
ATOM 1325 N N B PHE A 1 151 ? 12.270 -12.210 -31.527 0.45 15.08 255 PHE A N 1
ATOM 1326 C CA A PHE A 1 151 ? 10.877 -12.680 -31.505 0.55 13.85 255 PHE A CA 1
ATOM 1327 C CA B PHE A 1 151 ? 10.815 -12.264 -31.272 0.45 14.00 255 PHE A CA 1
ATOM 1328 C C A PHE A 1 151 ? 10.519 -12.983 -30.034 0.55 15.02 255 PHE A C 1
ATOM 1329 C C B PHE A 1 151 ? 10.475 -13.219 -30.116 0.45 15.05 255 PHE A C 1
ATOM 1330 O O A PHE A 1 151 ? 9.345 -12.820 -29.603 0.55 16.27 255 PHE A O 1
ATOM 1331 O O B PHE A 1 151 ? 9.277 -13.676 -29.971 0.45 13.29 255 PHE A O 1
ATOM 1346 N N . ALA A 1 152 ? 11.475 -13.520 -29.292 1.00 14.84 256 ALA A N 1
ATOM 1347 C CA . ALA A 1 152 ? 11.228 -14.210 -28.020 1.00 17.76 256 ALA A CA 1
ATOM 1348 C C . ALA A 1 152 ? 12.437 -14.021 -27.134 1.00 18.38 256 ALA A C 1
ATOM 1349 O O . ALA A 1 152 ? 13.477 -13.597 -27.602 1.00 17.47 256 ALA A O 1
ATOM 1351 N N . PRO A 1 153 ? 12.324 -14.314 -25.839 1.00 21.25 257 PRO A N 1
ATOM 1352 C CA . PRO A 1 153 ? 13.492 -14.198 -24.970 1.00 23.42 257 PRO A CA 1
ATOM 1353 C C . PRO A 1 153 ? 14.671 -15.049 -25.455 1.00 25.58 257 PRO A C 1
ATOM 1354 O O . PRO A 1 153 ? 15.808 -14.600 -25.455 1.00 28.44 257 PRO A O 1
ATOM 1358 N N . ASN A 1 154 ? 14.384 -16.232 -25.954 1.00 24.96 258 ASN A N 1
ATOM 1359 C CA . ASN A 1 154 ? 15.424 -16.998 -26.691 1.00 23.37 258 ASN A CA 1
ATOM 1360 C C . ASN A 1 154 ? 14.707 -17.804 -27.766 1.00 19.29 258 ASN A C 1
ATOM 1361 O O . ASN A 1 154 ? 13.459 -17.780 -27.861 1.00 22.30 258 ASN A O 1
ATOM 1366 N N . HIS A 1 155 ? 15.508 -18.230 -28.680 1.00 17.16 259 HIS A N 1
ATOM 1367 C CA . HIS A 1 155 ? 15.068 -18.724 -29.972 1.00 15.49 259 HIS A CA 1
ATOM 1368 C C . HIS A 1 155 ? 15.587 -20.133 -30.201 1.00 14.69 259 HIS A C 1
ATOM 1369 O O . HIS A 1 155 ? 16.649 -20.517 -29.696 1.00 17.17 259 HIS A O 1
ATOM 1376 N N . THR A 1 156 ? 14.820 -20.887 -30.947 1.00 14.82 260 THR A N 1
ATOM 1377 C CA . THR A 1 156 ? 15.250 -22.168 -31.491 1.00 14.57 260 THR A CA 1
ATOM 1378 C C . THR A 1 156 ? 15.075 -22.145 -32.986 1.00 13.86 260 THR A C 1
ATOM 1379 O O . THR A 1 156 ? 14.305 -21.307 -33.516 1.00 13.73 260 THR A O 1
ATOM 1383 N N . LYS A 1 157 ? 15.708 -23.092 -33.649 1.00 14.16 261 LYS A N 1
ATOM 1384 C CA A LYS A 1 157 ? 15.510 -23.174 -35.111 0.60 12.62 261 LYS A CA 1
ATOM 1385 C CA B LYS A 1 157 ? 15.520 -23.254 -35.116 0.40 13.46 261 LYS A CA 1
ATOM 1386 C C . LYS A 1 157 ? 14.039 -23.580 -35.383 1.00 13.88 261 LYS A C 1
ATOM 1387 O O . LYS A 1 157 ? 13.473 -23.126 -36.388 1.00 15.27 261 LYS A O 1
ATOM 1398 N N . GLU A 1 158 ? 13.444 -24.408 -34.549 1.00 14.73 262 GLU A N 1
ATOM 1399 C CA . GLU A 1 158 ? 12.045 -24.815 -34.772 1.00 15.47 262 GLU A CA 1
ATOM 1400 C C . GLU A 1 158 ? 11.192 -23.534 -34.781 1.00 12.93 262 GLU A C 1
ATOM 1401 O O . GLU A 1 158 ? 10.238 -23.446 -35.584 1.00 15.29 262 GLU A O 1
ATOM 1407 N N . LEU A 1 159 ? 11.454 -22.597 -33.848 1.00 12.85 263 LEU A N 1
ATOM 1408 C CA . LEU A 1 159 ? 10.677 -21.351 -33.800 1.00 13.55 263 LEU A CA 1
ATOM 1409 C C . LEU A 1 159 ? 10.896 -20.563 -35.107 1.00 13.58 263 LEU A C 1
ATOM 1410 O O . LEU A 1 159 ? 9.958 -20.049 -35.670 1.00 14.05 263 LEU A O 1
ATOM 1415 N N . GLU A 1 160 ? 12.126 -20.377 -35.535 1.00 13.30 264 GLU A N 1
ATOM 1416 C CA A GLU A 1 160 ? 12.403 -19.636 -36.778 0.55 13.67 264 GLU A CA 1
ATOM 1417 C CA B GLU A 1 160 ? 12.425 -19.626 -36.769 0.45 14.13 264 GLU A CA 1
ATOM 1418 C C . GLU A 1 160 ? 11.678 -20.293 -37.943 1.00 13.16 264 GLU A C 1
ATOM 1419 O O . GLU A 1 160 ? 11.160 -19.546 -38.802 1.00 15.18 264 GLU A O 1
ATOM 1430 N N . ASP A 1 161 ? 11.673 -21.643 -37.993 1.00 15.49 265 ASP A N 1
ATOM 1431 C CA . ASP A 1 161 ? 11.029 -22.362 -39.110 1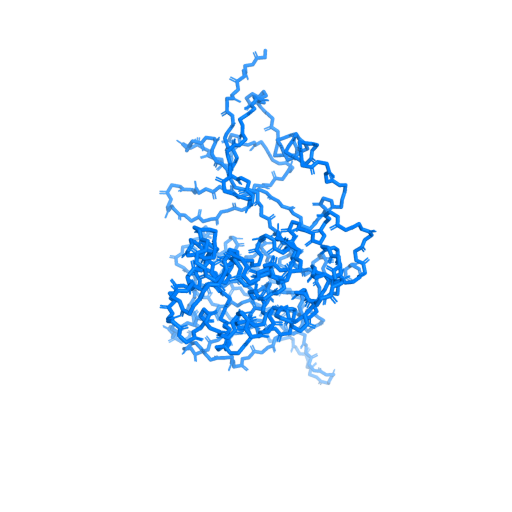.00 15.94 265 ASP A CA 1
ATOM 1432 C C . ASP A 1 161 ? 9.503 -22.100 -39.079 1.00 14.45 265 ASP A C 1
ATOM 1433 O O . ASP A 1 161 ? 8.886 -21.967 -40.148 1.00 15.88 265 ASP A O 1
ATOM 1438 N N . LYS A 1 162 ? 8.927 -22.048 -37.894 1.00 13.71 266 LYS A N 1
ATOM 1439 C CA . LYS A 1 162 ? 7.456 -21.833 -37.770 1.00 12.87 266 LYS A CA 1
ATOM 1440 C C . LYS A 1 162 ? 7.105 -20.416 -38.225 1.00 13.74 266 LYS A C 1
ATOM 1441 O O . LYS A 1 162 ? 6.068 -20.239 -38.890 1.00 14.66 266 LYS A O 1
ATOM 1447 N N . VAL A 1 163 ? 7.911 -19.432 -37.843 1.00 13.20 267 VAL A N 1
ATOM 1448 C CA . VAL A 1 163 ? 7.696 -18.029 -38.308 1.00 11.62 267 VAL A CA 1
ATOM 1449 C C . VAL A 1 163 ? 7.652 -18.017 -39.850 1.00 13.62 267 VAL A C 1
ATOM 1450 O O . VAL A 1 163 ? 6.806 -17.381 -40.429 1.00 15.26 267 VAL A O 1
ATOM 1454 N N . ILE A 1 164 ? 8.576 -18.699 -40.496 1.00 13.84 268 ILE A N 1
ATOM 1455 C CA A ILE A 1 164 ? 8.656 -18.792 -41.980 0.60 13.89 268 ILE A CA 1
ATOM 1456 C CA B ILE A 1 164 ? 8.636 -18.724 -41.982 0.40 14.17 268 ILE A CA 1
ATOM 1457 C C . ILE A 1 164 ? 7.357 -19.398 -42.510 1.00 16.27 268 ILE A C 1
ATOM 1458 O O . ILE A 1 164 ? 6.792 -18.861 -43.477 1.00 17.27 268 ILE A O 1
ATOM 1467 N N . GLU A 1 165 ? 7.001 -20.556 -41.973 1.00 16.66 269 GLU A N 1
ATOM 1468 C CA . GLU A 1 165 ? 5.822 -21.319 -42.447 1.00 16.87 269 GLU A CA 1
ATOM 1469 C C . GLU A 1 165 ? 4.607 -20.399 -42.384 1.00 15.33 269 GLU A C 1
ATOM 1470 O O . GLU A 1 165 ? 3.813 -20.292 -43.374 1.00 18.58 269 GLU A O 1
ATOM 1476 N N . LEU A 1 166 ? 4.452 -19.684 -41.265 1.00 15.27 270 LEU A N 1
ATOM 1477 C CA . LEU A 1 166 ? 3.299 -18.800 -41.110 1.00 13.91 270 LEU A CA 1
ATOM 1478 C C . LEU A 1 166 ? 3.412 -17.560 -41.998 1.00 14.80 270 LEU A C 1
ATOM 1479 O O . LEU A 1 166 ? 2.387 -17.123 -42.552 1.00 16.48 270 LEU A O 1
ATOM 1484 N N . HIS A 1 167 ? 4.616 -17.047 -42.198 1.00 14.27 271 HIS A N 1
ATOM 1485 C CA . HIS A 1 167 ? 4.845 -15.881 -43.071 1.00 15.33 271 HIS A CA 1
ATOM 1486 C C . HIS A 1 167 ? 4.357 -16.183 -44.483 1.00 16.53 271 HIS A C 1
ATOM 1487 O O . HIS A 1 167 ? 3.712 -15.286 -45.125 1.00 17.09 271 HIS A O 1
ATOM 1494 N N . LYS A 1 168 ? 4.628 -17.396 -44.931 1.00 17.18 272 LYS A N 1
ATOM 1495 C CA . LYS A 1 168 ? 4.216 -17.779 -46.291 1.00 19.71 272 LYS A CA 1
ATOM 1496 C C . LYS A 1 168 ? 2.705 -17.546 -46.516 1.00 17.40 272 LYS A C 1
ATOM 1497 O O . LYS A 1 168 ? 2.320 -17.291 -47.647 1.00 21.60 272 LYS A O 1
ATOM 1503 N N . SER A 1 169 ? 1.901 -17.704 -45.480 1.00 18.91 273 SER A N 1
ATOM 1504 C CA . SER A 1 169 ? 0.425 -17.659 -45.526 1.00 20.17 273 SER A CA 1
ATOM 1505 C C . SER A 1 169 ? -0.069 -16.227 -45.634 1.00 19.02 273 SER A C 1
ATOM 1506 O O . SER A 1 169 ? -1.254 -16.083 -45.880 1.00 21.69 273 SER A O 1
ATOM 1509 N N . HIS A 1 170 ? 0.784 -15.208 -45.408 1.00 17.39 274 HIS A N 1
ATOM 1510 C CA . HIS A 1 170 ? 0.327 -13.804 -45.284 1.00 17.31 274 HIS A CA 1
ATOM 1511 C C . HIS A 1 170 ? 0.473 -13.023 -46.608 1.00 17.26 274 HIS A C 1
ATOM 1512 O O . HIS A 1 170 ? 0.407 -11.788 -46.579 1.00 18.77 274 HIS A O 1
ATOM 1519 N N . ARG A 1 171 ? 0.630 -13.672 -47.749 1.00 20.19 275 ARG A N 1
ATOM 1520 C CA A ARG A 1 171 ? 0.996 -12.939 -48.993 0.60 20.48 275 ARG A CA 1
ATOM 1521 C CA B ARG A 1 171 ? 0.946 -12.981 -49.026 0.40 21.45 275 ARG A CA 1
ATOM 1522 C C . ARG A 1 171 ? -0.128 -11.939 -49.309 1.00 20.45 275 ARG A C 1
ATOM 1523 O O . ARG A 1 171 ? -1.337 -12.302 -49.176 1.00 26.06 275 ARG A O 1
ATOM 1538 N N . GLY A 1 172 ? 0.294 -10.703 -49.605 1.00 20.74 276 GLY A N 1
ATOM 1539 C CA . GLY A 1 172 ? -0.595 -9.598 -49.971 1.00 20.29 276 GLY A CA 1
ATOM 1540 C C . GLY A 1 172 ? -0.954 -8.714 -48.803 1.00 20.18 276 GLY A C 1
ATOM 1541 O O . GLY A 1 172 ? -1.606 -7.679 -49.029 1.00 26.05 276 GLY A O 1
ATOM 1542 N N . MET A 1 173 ? -0.642 -9.131 -47.583 1.00 18.64 277 MET A N 1
ATOM 1543 C CA . MET A 1 173 ? -1.013 -8.364 -46.376 1.00 19.41 277 MET A CA 1
ATOM 1544 C C . MET A 1 173 ? -0.134 -7.120 -46.241 1.00 18.11 277 MET A C 1
ATOM 1545 O O . MET A 1 173 ? 1.094 -7.216 -46.319 1.00 20.42 277 MET A O 1
ATOM 1550 N N . THR A 1 174 ? -0.747 -5.953 -46.088 1.00 19.32 278 THR A N 1
ATOM 1551 C CA . THR A 1 174 ? -0.057 -4.658 -45.934 1.00 20.43 278 THR A CA 1
ATOM 1552 C C . THR A 1 174 ? 0.457 -4.557 -44.507 1.00 18.01 278 THR A C 1
ATOM 1553 O O . THR A 1 174 ? 0.031 -5.283 -43.596 1.00 20.10 278 THR A O 1
ATOM 1557 N N . PRO A 1 175 ? 1.402 -3.621 -44.260 1.00 18.37 279 PRO A N 1
ATOM 1558 C CA . PRO A 1 175 ? 1.872 -3.425 -42.896 1.00 19.09 279 PRO A CA 1
ATOM 1559 C C . PRO A 1 175 ? 0.739 -3.137 -41.887 1.00 17.46 279 PRO A C 1
ATOM 1560 O O . PRO A 1 175 ? 0.738 -3.653 -40.799 1.00 17.72 279 PRO A O 1
ATOM 1564 N N . ALA A 1 176 ? -0.198 -2.266 -42.228 1.00 19.00 280 ALA A N 1
ATOM 1565 C CA . ALA A 1 176 ? -1.259 -1.877 -41.277 1.00 19.13 280 ALA A CA 1
ATOM 1566 C C . ALA A 1 176 ? -2.122 -3.100 -40.991 1.00 17.83 280 ALA A C 1
ATOM 1567 O O . ALA A 1 176 ? -2.501 -3.284 -39.830 1.00 17.87 280 ALA A O 1
ATOM 1569 N N . GLU A 1 177 ? -2.324 -3.943 -41.998 1.00 18.40 281 GLU A N 1
ATOM 1570 C CA . GLU A 1 177 ? -3.138 -5.159 -41.824 1.00 17.23 281 GLU A CA 1
ATOM 1571 C C . GLU A 1 177 ? -2.414 -6.152 -40.903 1.00 16.28 281 GLU A C 1
ATOM 1572 O O . GLU A 1 177 ? -3.004 -6.738 -39.950 1.00 16.39 281 GLU A O 1
ATOM 1578 N N . ALA A 1 178 ? -1.112 -6.307 -41.118 1.00 15.10 282 ALA A N 1
ATOM 1579 C CA . ALA A 1 178 ? -0.298 -7.241 -40.309 1.00 15.17 282 ALA A CA 1
ATOM 1580 C C . ALA A 1 178 ? -0.214 -6.707 -38.870 1.00 13.51 282 ALA A C 1
ATOM 1581 O O . ALA A 1 178 ? -0.253 -7.519 -37.917 1.00 14.05 282 ALA A O 1
ATOM 1583 N N . GLU A 1 179 ? -0.136 -5.390 -38.691 1.00 15.53 283 GLU A N 1
ATOM 1584 C CA . GLU A 1 179 ? -0.107 -4.794 -37.336 1.00 14.07 283 GLU A CA 1
ATOM 1585 C C . GLU A 1 179 ? -1.439 -5.006 -36.640 1.00 15.10 283 GLU A C 1
ATOM 1586 O O . GLU A 1 179 ? -1.450 -5.371 -35.449 1.00 15.68 283 GLU A O 1
ATOM 1592 N N . MET A 1 180 ? -2.536 -4.868 -37.363 1.00 15.74 284 MET A N 1
ATOM 1593 C CA . MET A 1 180 ? -3.843 -5.129 -36.747 1.00 18.19 284 MET A CA 1
ATOM 1594 C C . MET A 1 180 ? -3.968 -6.609 -36.358 1.00 15.00 284 MET A C 1
ATOM 1595 O O . MET A 1 180 ? -4.409 -6.877 -35.237 1.00 14.46 284 MET A O 1
ATOM 1600 N N . HIS A 1 181 ? -3.514 -7.538 -37.188 1.00 13.68 285 HIS A N 1
ATOM 1601 C CA . HIS A 1 181 ? -3.552 -8.979 -36.836 1.00 13.45 285 HIS A CA 1
ATOM 1602 C C . HIS A 1 181 ? -2.679 -9.244 -35.611 1.00 13.92 285 HIS A C 1
ATOM 1603 O O . HIS A 1 181 ? -3.034 -9.986 -34.703 1.00 14.59 285 HIS A O 1
ATOM 1610 N N . PHE A 1 182 ? -1.491 -8.630 -35.591 1.00 13.08 286 PHE A N 1
ATOM 1611 C CA . PHE A 1 182 ? -0.592 -8.763 -34.425 1.00 14.78 286 PHE A CA 1
ATOM 1612 C C . PHE A 1 182 ? -1.357 -8.415 -33.152 1.00 12.52 286 PHE A C 1
ATOM 1613 O O . PHE A 1 182 ? -1.335 -9.164 -32.177 1.00 12.75 286 PHE A O 1
ATOM 1621 N N . LEU A 1 183 ? -2.007 -7.268 -33.173 1.00 14.07 287 LEU A N 1
ATOM 1622 C CA . LEU A 1 183 ? -2.653 -6.746 -31.953 1.00 14.46 287 LEU A CA 1
ATOM 1623 C C . LEU A 1 183 ? -3.899 -7.560 -31.579 1.00 13.44 287 LEU A C 1
ATOM 1624 O O . LEU A 1 183 ? -4.113 -7.747 -30.382 1.00 14.69 287 LEU A O 1
ATOM 1629 N N . GLU A 1 184 ? -4.627 -8.081 -32.557 1.00 13.81 288 GLU A N 1
ATOM 1630 C CA . GLU A 1 184 ? -5.858 -8.868 -32.279 1.00 17.31 288 GLU A CA 1
ATOM 1631 C C . GLU A 1 184 ? -5.434 -10.149 -31.536 1.00 15.45 288 GLU A C 1
ATOM 1632 O O . GLU A 1 184 ? -6.178 -10.619 -30.656 1.00 18.59 288 GLU A O 1
ATOM 1638 N N . ASN A 1 185 ? -4.227 -10.661 -31.808 1.00 13.45 289 ASN A N 1
ATOM 1639 C CA . ASN A 1 185 ? -3.709 -11.863 -31.122 1.00 15.63 289 ASN A CA 1
ATOM 1640 C C . ASN A 1 185 ? -3.080 -11.477 -29.778 1.00 14.71 289 ASN A C 1
ATOM 1641 O O . ASN A 1 185 ? -3.296 -12.144 -28.789 1.00 17.80 289 ASN A O 1
ATOM 1646 N N . ALA A 1 186 ? -2.250 -10.438 -29.770 1.00 14.28 290 ALA A N 1
ATOM 1647 C CA . ALA A 1 186 ? -1.529 -10.039 -28.555 1.00 16.29 290 ALA A CA 1
ATOM 1648 C C . ALA A 1 186 ? -2.496 -9.679 -27.431 1.00 16.19 290 ALA A C 1
ATOM 1649 O O . ALA A 1 186 ? -2.196 -9.964 -26.278 1.00 16.21 290 ALA A O 1
ATOM 1651 N N . LYS A 1 187 ? -3.597 -9.008 -27.744 1.00 17.27 291 LYS A N 1
ATOM 1652 C CA . LYS A 1 187 ? -4.526 -8.506 -26.715 1.00 18.15 291 LYS A CA 1
ATOM 1653 C C . LYS A 1 187 ? -5.184 -9.663 -25.951 1.00 19.01 291 LYS A C 1
ATOM 1654 O O . LYS A 1 187 ? -5.709 -9.390 -24.852 1.00 20.56 291 LYS A O 1
ATOM 1660 N N . LYS A 1 188 ? -5.113 -10.903 -26.455 1.00 17.18 292 LYS A N 1
ATOM 1661 C CA . LYS A 1 188 ? -5.733 -12.060 -25.765 1.00 20.08 292 LYS A CA 1
ATOM 1662 C C . LYS A 1 188 ? -4.765 -12.722 -24.783 1.00 18.64 292 LYS A C 1
ATOM 1663 O O . LYS A 1 188 ? -5.189 -13.620 -24.027 1.00 20.48 292 LYS A O 1
ATOM 1669 N N . LEU A 1 189 ? -3.482 -12.330 -24.798 1.00 16.43 293 LEU A N 1
ATOM 1670 C CA . LEU A 1 189 ? -2.521 -12.973 -23.887 1.00 16.43 293 LEU A CA 1
ATOM 1671 C C . LEU A 1 189 ? -2.905 -12.616 -22.442 1.00 16.91 293 LEU A C 1
ATOM 1672 O O . LEU A 1 189 ? -3.301 -11.458 -22.145 1.00 19.42 293 LEU A O 1
ATOM 1677 N N . SER A 1 190 ? -2.749 -13.561 -21.535 1.00 20.24 294 SER A N 1
ATOM 1678 C CA . SER A 1 190 ? -3.211 -13.380 -20.136 1.00 19.77 294 SER A CA 1
ATOM 1679 C C . SER A 1 190 ? -2.548 -12.150 -19.486 1.00 19.04 294 SER A C 1
ATOM 1680 O O . SER A 1 190 ? -3.163 -11.505 -18.602 1.00 22.92 294 SER A O 1
ATOM 1683 N N . MET A 1 191 ? -1.310 -11.818 -19.857 1.00 16.34 295 MET A N 1
ATOM 1684 C CA . MET A 1 191 ? -0.551 -10.754 -19.139 1.00 18.06 295 MET A CA 1
ATOM 1685 C C . MET A 1 191 ? -0.553 -9.461 -19.981 1.00 15.51 295 MET A C 1
ATOM 1686 O O . MET A 1 191 ? 0.216 -8.521 -19.661 1.00 19.15 295 MET A O 1
ATOM 1691 N N . TYR A 1 192 ? -1.321 -9.436 -21.075 1.00 17.03 296 TYR A N 1
ATOM 1692 C CA . TYR A 1 192 ? -1.370 -8.232 -21.941 1.00 16.97 296 TYR A CA 1
ATOM 1693 C C . TYR A 1 192 ? -1.676 -6.988 -21.083 1.00 17.86 296 TYR A C 1
ATOM 1694 O O . TYR A 1 192 ? -2.748 -6.932 -20.449 1.00 19.57 296 TYR A O 1
ATOM 1703 N N . GLY A 1 193 ? -0.779 -5.998 -21.100 1.00 17.69 297 GLY A N 1
ATOM 1704 C CA . GLY A 1 193 ? -1.011 -4.710 -20.419 1.00 22.08 297 GLY A CA 1
ATOM 1705 C C . GLY A 1 193 ? -0.960 -4.819 -18.890 1.00 22.00 297 GLY A C 1
ATOM 1706 O O . GLY A 1 193 ? -1.286 -3.834 -18.226 1.00 26.96 297 GLY A O 1
ATOM 1707 N N . VAL A 1 194 ? -0.479 -5.915 -18.314 1.00 18.60 298 VAL A N 1
ATOM 1708 C CA . VAL A 1 194 ? -0.538 -6.086 -16.834 1.00 17.87 298 VAL A CA 1
ATOM 1709 C C . VAL A 1 194 ? 0.788 -5.576 -16.258 1.00 19.46 298 VAL A C 1
ATOM 1710 O O . VAL A 1 194 ? 1.844 -6.075 -16.648 1.00 24.28 298 VAL A O 1
ATOM 1714 N N . ASP A 1 195 ? 0.705 -4.581 -15.390 1.00 19.70 299 ASP A N 1
ATOM 1715 C CA . ASP A 1 195 ? 1.875 -4.000 -14.695 1.00 18.32 299 ASP A CA 1
ATOM 1716 C C . ASP A 1 195 ? 2.007 -4.742 -13.364 1.00 17.78 299 ASP A C 1
ATOM 1717 O O . ASP A 1 195 ? 1.104 -4.626 -12.512 1.00 20.49 299 ASP A O 1
ATOM 1722 N N . LEU A 1 196 ? 3.124 -5.443 -13.170 1.00 21.80 300 LEU A N 1
ATOM 1723 C CA . LEU A 1 196 ? 3.337 -6.318 -12.001 1.00 22.70 300 LEU A CA 1
ATOM 1724 C C . LEU A 1 196 ? 4.147 -5.623 -10.926 1.00 21.98 300 LEU A C 1
ATOM 1725 O O . LEU A 1 196 ? 5.249 -5.158 -11.217 1.00 25.23 300 LEU A O 1
ATOM 1730 N N . HIS A 1 197 ? 3.712 -5.809 -9.685 1.00 21.35 301 HIS A N 1
ATOM 1731 C CA . HIS A 1 197 ? 4.362 -5.254 -8.467 1.00 19.89 301 HIS A CA 1
ATOM 1732 C C . HIS A 1 197 ? 4.534 -6.331 -7.403 1.00 20.58 301 HIS A C 1
ATOM 1733 O O . HIS A 1 197 ? 3.553 -7.005 -7.051 1.00 23.32 301 HIS A O 1
ATOM 1740 N N . HIS A 1 198 ? 5.762 -6.564 -6.972 1.00 24.57 302 HIS A N 1
ATOM 1741 C CA . HIS A 1 198 ? 6.081 -7.495 -5.853 1.00 28.55 302 HIS A CA 1
ATOM 1742 C C . HIS A 1 198 ? 5.478 -6.964 -4.555 1.00 22.64 302 HIS A C 1
ATOM 1743 O O . HIS A 1 198 ? 5.678 -5.810 -4.242 1.00 24.65 302 HIS A O 1
ATOM 1750 N N . ALA A 1 199 ? 4.785 -7.814 -3.808 1.00 22.33 303 ALA A N 1
ATOM 1751 C CA . ALA A 1 199 ? 4.271 -7.504 -2.456 1.00 22.75 303 ALA A CA 1
ATOM 1752 C C . ALA A 1 199 ? 4.164 -8.786 -1.615 1.00 23.14 303 ALA A C 1
ATOM 1753 O O . ALA A 1 199 ? 4.332 -9.869 -2.135 1.00 26.47 303 ALA A O 1
ATOM 1755 N N . LYS A 1 200 ? 3.924 -8.623 -0.316 1.00 26.36 304 LYS A N 1
ATOM 1756 C CA . LYS A 1 200 ? 3.470 -9.682 0.605 1.00 30.19 304 LYS A CA 1
ATOM 1757 C C . LYS A 1 200 ? 2.009 -9.436 0.959 1.00 28.30 304 LYS A C 1
ATOM 1758 O O . LYS A 1 200 ? 1.616 -8.271 1.116 1.00 31.69 304 LYS A O 1
ATOM 1764 N N . ASP A 1 201 ? 1.243 -10.505 1.135 1.00 30.97 305 ASP A N 1
ATOM 1765 C CA . ASP A 1 201 ? -0.149 -10.442 1.649 1.00 31.85 305 ASP A CA 1
ATOM 1766 C C . ASP A 1 201 ? -0.051 -10.155 3.158 1.00 34.72 305 ASP A C 1
ATOM 1767 O O . ASP A 1 201 ? 1.091 -10.084 3.687 1.00 35.82 305 ASP A O 1
ATOM 1772 N N . SER A 1 202 ? -1.184 -9.996 3.830 1.00 42.13 306 SER A N 1
ATOM 1773 C CA . SER A 1 202 ? -1.266 -9.685 5.288 1.00 42.75 306 SER A CA 1
ATOM 1774 C C . SER A 1 202 ? -0.630 -10.811 6.122 1.00 48.81 306 SER A C 1
ATOM 1775 O O . SER A 1 202 ? -0.348 -10.571 7.302 1.00 52.94 306 SER A O 1
ATOM 1778 N N . GLU A 1 203 ? -0.412 -11.995 5.533 1.00 52.58 307 GLU A N 1
ATOM 1779 C CA . GLU A 1 203 ? 0.193 -13.168 6.216 1.00 53.46 307 GLU A CA 1
ATOM 1780 C C . GLU A 1 203 ? 1.692 -13.258 5.914 1.00 43.09 307 GLU A C 1
ATOM 1781 O O . GLU A 1 203 ? 2.309 -14.231 6.381 1.00 45.31 307 GLU A O 1
ATOM 1787 N N . GLY A 1 204 ? 2.266 -12.260 5.228 1.00 35.41 308 GLY A N 1
ATOM 1788 C CA . GLY A 1 204 ? 3.703 -12.174 4.899 1.00 38.49 308 GLY A CA 1
ATOM 1789 C C . GLY A 1 204 ? 4.105 -13.058 3.718 1.00 34.31 308 GLY A C 1
ATOM 1790 O O . GLY A 1 204 ? 5.324 -13.193 3.483 1.00 39.32 308 GLY A O 1
ATOM 1791 N N . VAL A 1 205 ? 3.145 -13.672 3.009 1.00 37.08 309 VAL A N 1
ATOM 1792 C CA . VAL A 1 205 ? 3.425 -14.551 1.833 1.00 38.51 309 VAL A CA 1
ATOM 1793 C C . VAL A 1 205 ? 3.693 -13.667 0.609 1.00 36.02 309 VAL A C 1
ATOM 1794 O O . VAL A 1 205 ? 2.838 -12.800 0.293 1.00 35.93 309 VAL A O 1
ATOM 1798 N N . GLU A 1 206 ? 4.800 -13.910 -0.096 1.00 31.34 310 GLU A N 1
ATOM 1799 C CA . GLU A 1 206 ? 5.158 -13.164 -1.334 1.00 30.57 310 GLU A CA 1
ATOM 1800 C C . GLU A 1 206 ? 4.167 -13.451 -2.473 1.00 32.42 310 GLU A C 1
ATOM 1801 O O . GLU A 1 206 ? 3.914 -14.623 -2.802 1.00 35.55 310 GLU A O 1
ATOM 1807 N N . ILE A 1 207 ? 3.584 -12.380 -3.016 1.00 27.95 311 ILE A N 1
ATOM 1808 C CA . ILE A 1 207 ? 2.622 -12.453 -4.147 1.00 30.24 311 ILE A CA 1
ATOM 1809 C C . ILE A 1 207 ? 3.055 -11.430 -5.202 1.00 26.91 311 ILE A C 1
ATOM 1810 O O . ILE A 1 207 ? 3.988 -10.662 -4.949 1.00 27.28 311 ILE A O 1
ATOM 1815 N N . MET A 1 208 ? 2.417 -11.448 -6.355 1.00 26.07 312 MET A N 1
ATOM 1816 C CA . MET A 1 208 ? 2.516 -10.345 -7.326 1.00 23.76 312 MET A CA 1
ATOM 1817 C C . MET A 1 208 ? 1.147 -9.685 -7.434 1.00 23.59 312 MET A C 1
ATOM 1818 O O . MET A 1 208 ? 0.109 -10.420 -7.428 1.00 22.61 312 MET A O 1
ATOM 1823 N N . LEU A 1 209 ? 1.132 -8.354 -7.482 1.00 20.83 313 LEU A N 1
ATOM 1824 C CA . LEU A 1 209 ? -0.093 -7.577 -7.748 1.00 19.87 313 LEU A CA 1
ATOM 1825 C C . LEU A 1 209 ? 0.007 -7.034 -9.184 1.00 20.15 313 LEU A C 1
ATOM 1826 O O . LEU A 1 209 ? 1.024 -6.336 -9.529 1.00 23.27 313 LEU A O 1
ATOM 1831 N N . GLY A 1 210 ? -1.015 -7.330 -9.980 1.00 20.00 314 GLY A N 1
ATOM 1832 C CA . GLY A 1 210 ? -1.086 -6.850 -11.356 1.00 19.91 314 GLY A CA 1
ATOM 1833 C C . GLY A 1 210 ? -2.122 -5.770 -11.492 1.00 20.12 314 GLY A C 1
ATOM 1834 O O . GLY A 1 210 ? -3.202 -5.921 -10.939 1.00 21.31 314 GLY A O 1
ATOM 1835 N N . VAL A 1 211 ? -1.773 -4.710 -12.214 1.00 18.82 315 VAL A N 1
ATOM 1836 C CA . VAL A 1 211 ? -2.663 -3.579 -12.544 1.00 18.48 315 VAL A CA 1
ATOM 1837 C C . VAL A 1 211 ? -2.886 -3.559 -14.051 1.00 17.98 315 VAL A C 1
ATOM 1838 O O . VAL A 1 211 ? -1.960 -3.596 -14.811 1.00 21.02 315 VAL A O 1
ATOM 1842 N N . CYS A 1 212 ? -4.139 -3.484 -14.452 1.00 18.58 316 CYS A N 1
ATOM 1843 C CA . CYS A 1 212 ? -4.478 -3.451 -15.880 1.00 22.52 316 CYS A CA 1
ATOM 1844 C C . CYS A 1 212 ? -5.871 -2.842 -16.067 1.00 19.70 316 CYS A C 1
ATOM 1845 O O . CYS A 1 212 ? -6.451 -2.331 -15.103 1.00 20.40 316 CYS A O 1
ATOM 1848 N N . ALA A 1 213 ? -6.295 -2.786 -17.321 1.00 20.51 317 ALA A N 1
ATOM 1849 C CA . ALA A 1 213 ? -7.568 -2.168 -17.748 1.00 25.29 317 ALA A CA 1
ATOM 1850 C C . ALA A 1 213 ? -8.720 -2.739 -16.965 1.00 26.03 317 ALA A C 1
ATOM 1851 O O . ALA A 1 213 ? -9.617 -1.979 -16.666 1.00 28.95 317 ALA A O 1
ATOM 1853 N N . SER A 1 214 ? -8.727 -4.032 -16.683 1.00 26.23 318 SER A N 1
ATOM 1854 C CA . SER A 1 214 ? -9.968 -4.679 -16.186 1.00 28.12 318 SER A CA 1
ATOM 1855 C C . SER A 1 214 ? -9.976 -4.588 -14.665 1.00 32.73 318 SER A C 1
ATOM 1856 O O . SER A 1 214 ? -11.059 -4.612 -14.109 1.00 33.32 318 SER A O 1
ATOM 1859 N N . GLY A 1 215 ? -8.819 -4.386 -14.045 1.00 23.59 319 GLY A N 1
ATOM 1860 C CA . GLY A 1 215 ? -8.788 -4.243 -12.595 1.00 21.72 319 GLY A CA 1
ATOM 1861 C C . GLY A 1 215 ? -7.498 -4.684 -11.986 1.00 20.38 319 GLY A C 1
ATOM 1862 O O . GLY A 1 215 ? -6.455 -4.504 -12.612 1.00 20.13 319 GLY A O 1
ATOM 1863 N N . LEU A 1 216 ? -7.600 -5.248 -10.791 1.00 24.33 320 LEU A N 1
ATOM 1864 C CA . LEU A 1 216 ? -6.464 -5.738 -9.980 1.00 25.14 320 LEU A CA 1
ATOM 1865 C C . LEU A 1 216 ? -6.428 -7.254 -9.944 1.00 27.64 320 LEU A C 1
ATOM 1866 O O . LEU A 1 216 ? -7.491 -7.906 -9.832 1.00 30.54 320 LEU A O 1
ATOM 1871 N N . LEU A 1 217 ? -5.226 -7.778 -10.10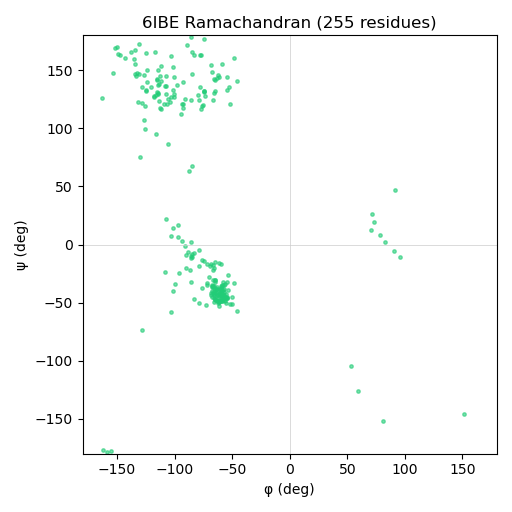4 1.00 21.25 321 LEU A N 1
ATOM 1872 C CA . LEU A 1 217 ? -4.968 -9.232 -10.078 1.00 24.95 321 LEU A CA 1
ATOM 1873 C C . LEU A 1 217 ? -3.993 -9.542 -8.958 1.00 23.41 321 LEU A C 1
ATOM 1874 O O . LEU A 1 217 ? -3.033 -8.769 -8.770 1.00 22.67 321 LEU A O 1
ATOM 1879 N N . ILE A 1 218 ? -4.297 -10.596 -8.209 1.00 24.40 322 ILE A N 1
ATOM 1880 C CA . ILE A 1 218 ? -3.387 -11.112 -7.173 1.00 28.03 322 ILE A CA 1
ATOM 1881 C C . ILE A 1 218 ? -2.916 -12.472 -7.661 1.00 27.56 322 ILE A C 1
ATOM 1882 O O . ILE A 1 218 ? -3.726 -13.305 -7.940 1.00 31.28 322 ILE A O 1
ATOM 1887 N N . TYR A 1 219 ? -1.630 -12.614 -7.892 1.00 23.11 323 TYR A N 1
ATOM 1888 C CA . TYR A 1 219 ? -1.007 -13.882 -8.341 1.00 27.50 323 TYR A CA 1
ATOM 1889 C C . TYR A 1 219 ? -0.304 -14.554 -7.164 1.00 30.12 323 TYR A C 1
ATOM 1890 O O . TYR A 1 219 ? 0.531 -13.920 -6.508 1.00 28.79 323 TYR A O 1
ATOM 1899 N N . ARG A 1 220 ? -0.622 -15.814 -6.906 1.00 40.37 324 ARG A N 1
ATOM 1900 C CA . ARG A 1 220 ? 0.105 -16.607 -5.876 1.00 47.41 324 ARG A CA 1
ATOM 1901 C C . ARG A 1 220 ? 1.013 -17.602 -6.621 1.00 56.55 324 ARG A C 1
ATOM 1902 O O . ARG A 1 220 ? 0.531 -18.658 -6.982 1.00 64.30 324 ARG A O 1
ATOM 1910 N N . ASP A 1 221 ? 2.234 -17.143 -6.966 1.00 75.52 325 ASP A N 1
ATOM 1911 C CA . ASP A 1 221 ? 3.442 -17.941 -7.338 1.00 78.19 325 ASP A CA 1
ATOM 1912 C C . ASP A 1 221 ? 3.510 -18.168 -8.863 1.00 84.76 325 ASP A C 1
ATOM 1913 O O . ASP A 1 221 ? 3.820 -19.311 -9.269 1.00 83.91 325 ASP A O 1
ATOM 1918 N N . ARG A 1 222 ? 3.313 -17.108 -9.666 1.00 78.10 326 ARG A N 1
ATOM 1919 C CA . ARG A 1 222 ? 3.215 -17.115 -11.164 1.00 78.12 326 ARG A CA 1
ATOM 1920 C C . ARG A 1 222 ? 1.869 -17.716 -11.606 1.00 76.34 326 ARG A C 1
ATOM 1921 O O . ARG A 1 222 ? 1.757 -18.122 -12.795 1.00 72.95 326 ARG A O 1
ATOM 1929 N N . LEU A 1 223 ? 0.879 -17.747 -10.703 1.00 67.07 327 LEU A N 1
ATOM 1930 C CA . LEU A 1 223 ? -0.478 -18.296 -10.967 1.00 58.97 327 LEU A CA 1
ATOM 1931 C C . LEU A 1 223 ? -1.557 -17.282 -10.574 1.00 52.61 327 LEU A C 1
ATOM 1932 O O . LEU A 1 223 ? -1.572 -16.826 -9.397 1.00 60.32 327 LEU A O 1
ATOM 1937 N N . ARG A 1 224 ? -2.405 -16.902 -11.540 1.00 72.24 328 ARG A N 1
ATOM 1938 C CA . ARG A 1 224 ? -3.605 -16.060 -11.299 1.00 76.59 328 ARG A CA 1
ATOM 1939 C C . ARG A 1 224 ? -4.384 -16.742 -10.179 1.00 77.57 328 ARG A C 1
ATOM 1940 O O . ARG A 1 224 ? -4.453 -17.996 -10.166 1.00 97.94 328 ARG A O 1
ATOM 1948 N N . ILE A 1 225 ? -4.848 -15.958 -9.217 1.00 71.40 329 ILE A N 1
ATOM 1949 C CA . ILE A 1 225 ? -5.731 -16.451 -8.133 1.00 69.00 329 ILE A CA 1
ATOM 1950 C C . ILE A 1 225 ? -6.920 -15.504 -8.130 1.00 58.88 329 ILE A C 1
ATOM 1951 O O . ILE A 1 225 ? -7.968 -15.886 -8.706 1.00 52.24 329 ILE A O 1
ATOM 1956 N N . ASN A 1 226 ? -6.706 -14.286 -7.635 1.00 32.20 330 ASN A N 1
ATOM 1957 C CA . ASN A 1 226 ? -7.819 -13.414 -7.223 1.00 30.71 330 ASN A CA 1
ATOM 1958 C C . ASN A 1 226 ? -7.897 -12.227 -8.185 1.00 31.12 330 ASN A C 1
ATOM 1959 O O . ASN A 1 226 ? -6.848 -11.768 -8.682 1.00 30.89 330 ASN A O 1
ATOM 1964 N N . ARG A 1 227 ? -9.116 -11.832 -8.527 1.00 35.02 331 ARG A N 1
ATOM 1965 C CA . ARG A 1 227 ? -9.395 -10.730 -9.464 1.00 33.44 331 ARG A CA 1
ATOM 1966 C C . ARG A 1 227 ? -10.366 -9.789 -8.764 1.00 32.00 331 ARG A C 1
ATOM 1967 O O . ARG A 1 227 ? -11.321 -10.297 -8.161 1.00 36.13 331 ARG A O 1
ATOM 1975 N N . PHE A 1 228 ? -10.096 -8.489 -8.868 1.00 30.69 332 PHE A N 1
ATOM 1976 C CA . PHE A 1 228 ? -10.989 -7.376 -8.461 1.00 34.77 332 PHE A CA 1
ATOM 1977 C C . PHE A 1 228 ? -11.161 -6.438 -9.658 1.00 30.38 332 PHE A C 1
ATOM 1978 O O . PHE A 1 228 ? -10.268 -5.633 -9.957 1.00 28.87 332 PHE A O 1
ATOM 1986 N N . ALA A 1 229 ? -12.279 -6.577 -10.366 1.00 30.88 333 ALA A N 1
ATOM 1987 C CA . ALA A 1 229 ? -12.637 -5.669 -11.484 1.00 30.71 333 ALA A CA 1
ATOM 1988 C C . ALA A 1 229 ? -12.791 -4.258 -10.906 1.00 31.00 333 ALA A C 1
ATOM 1989 O O . ALA A 1 229 ? -13.255 -4.124 -9.747 1.00 31.03 333 ALA A O 1
ATOM 1991 N N . TRP A 1 230 ? -12.416 -3.246 -11.682 1.00 29.18 334 TRP A N 1
ATOM 1992 C CA . TRP A 1 230 ? -12.448 -1.835 -11.235 1.00 27.45 334 TRP A CA 1
ATOM 1993 C C . TRP A 1 230 ? -13.809 -1.492 -10.623 1.00 30.87 334 TRP A C 1
ATOM 1994 O O . TRP A 1 230 ? -13.841 -0.875 -9.570 1.00 30.12 334 TRP A O 1
ATOM 2005 N N . PRO A 1 231 ? -14.968 -1.869 -11.223 1.00 35.39 335 PRO A N 1
ATOM 2006 C CA . PRO A 1 231 ? -16.257 -1.615 -10.569 1.00 38.42 335 PRO A CA 1
ATOM 2007 C C . PRO A 1 231 ? -16.395 -2.139 -9.126 1.00 35.07 335 PRO A C 1
ATOM 2008 O O . PRO A 1 231 ? -17.182 -1.571 -8.389 1.00 49.01 335 PRO A O 1
ATOM 2012 N N . LYS A 1 232 ? -15.653 -3.182 -8.739 1.00 38.12 336 LYS A N 1
ATOM 2013 C CA . LYS A 1 232 ? -15.705 -3.758 -7.360 1.00 32.10 336 LYS A CA 1
ATOM 2014 C C . LYS A 1 232 ? -14.777 -2.982 -6.412 1.00 35.81 336 LYS A C 1
ATOM 2015 O O . LYS A 1 232 ? -14.839 -3.247 -5.206 1.00 35.85 336 LYS A O 1
ATOM 2021 N N . VAL A 1 233 ? -13.911 -2.104 -6.918 1.00 32.60 337 VAL A N 1
ATOM 2022 C CA . VAL A 1 233 ? -12.878 -1.431 -6.075 1.00 28.68 337 VAL A CA 1
ATOM 2023 C C . VAL A 1 233 ? -13.474 -0.098 -5.641 1.00 37.97 337 VAL A C 1
ATOM 2024 O O . VAL A 1 233 ? -13.675 0.784 -6.504 1.00 40.98 337 VAL A O 1
ATOM 2028 N N . LEU A 1 234 ? -13.743 0.029 -4.347 1.00 35.31 338 LEU A N 1
ATOM 2029 C CA . LEU A 1 234 ? -14.353 1.252 -3.795 1.00 39.45 338 LEU A CA 1
ATOM 2030 C C . LEU A 1 234 ? -13.290 2.336 -3.636 1.00 40.18 338 LEU A C 1
ATOM 2031 O O . LEU A 1 234 ? -13.541 3.466 -4.131 1.00 45.31 338 LEU A O 1
ATOM 2036 N N . LYS A 1 235 ? -12.159 2.000 -2.992 1.00 44.66 339 LYS A N 1
ATOM 2037 C CA . LYS A 1 235 ? -11.100 2.969 -2.591 1.00 42.76 339 LYS A CA 1
ATOM 2038 C C . LYS A 1 235 ? -9.753 2.233 -2.511 1.00 39.65 339 LYS A C 1
ATOM 2039 O O . LYS A 1 235 ? -9.756 1.021 -2.170 1.00 47.09 339 LYS A O 1
ATOM 2045 N N . ILE A 1 236 ? -8.643 2.917 -2.816 1.00 41.69 340 ILE A N 1
ATOM 2046 C CA . ILE A 1 236 ? -7.269 2.374 -2.600 1.00 41.10 340 ILE A CA 1
ATOM 2047 C C . ILE A 1 236 ? -6.424 3.450 -1.930 1.00 36.56 340 ILE A C 1
ATOM 2048 O O . ILE A 1 236 ? -6.576 4.614 -2.236 1.00 36.40 340 ILE A O 1
ATOM 2053 N N . SER A 1 237 ? -5.520 3.040 -1.065 1.00 36.55 341 SER A N 1
ATOM 2054 C CA . SER A 1 237 ? -4.754 3.988 -0.236 1.00 33.94 341 SER A CA 1
ATOM 2055 C C . SER A 1 237 ? -3.376 3.405 0.038 1.00 29.90 341 SER A C 1
ATOM 2056 O O . SER A 1 237 ? -3.175 2.191 -0.134 1.00 31.81 341 SER A O 1
ATOM 2059 N N . TYR A 1 238 ? -2.459 4.246 0.471 1.00 29.05 342 TYR A N 1
ATOM 2060 C CA . TYR A 1 238 ? -1.179 3.770 1.011 1.00 29.35 342 TYR A CA 1
ATOM 2061 C C . TYR A 1 238 ? -0.864 4.542 2.287 1.00 28.85 342 TYR A C 1
ATOM 2062 O O . TYR A 1 238 ? -1.420 5.632 2.563 1.00 34.31 342 TYR A O 1
ATOM 2071 N N . LYS A 1 239 ? 0.003 3.924 3.072 1.00 29.22 343 LYS A N 1
ATOM 2072 C CA . LYS A 1 239 ? 0.524 4.527 4.306 1.00 32.44 343 LYS A CA 1
ATOM 2073 C C . LYS A 1 239 ? 1.777 3.745 4.698 1.00 27.21 343 LYS A C 1
ATOM 2074 O O . LYS A 1 239 ? 1.714 2.472 4.782 1.00 30.70 343 LYS A O 1
ATOM 2080 N N . ARG A 1 240 ? 2.887 4.452 4.892 1.00 28.99 344 ARG A N 1
ATOM 2081 C CA . ARG A 1 240 ? 4.178 3.781 5.209 1.00 32.62 344 ARG A CA 1
ATOM 2082 C C . ARG A 1 240 ? 4.456 2.856 4.029 1.00 28.11 344 ARG A C 1
ATOM 2083 O O . ARG A 1 240 ? 4.338 3.349 2.899 1.00 29.51 344 ARG A O 1
ATOM 2091 N N . ASN A 1 241 ? 4.699 1.564 4.235 1.00 30.63 345 ASN A N 1
ATOM 2092 C CA . ASN A 1 241 ? 4.942 0.658 3.086 1.00 33.86 345 ASN A CA 1
ATOM 2093 C C . ASN A 1 241 ? 3.752 -0.263 2.873 1.00 25.25 345 ASN A C 1
ATOM 2094 O O . ASN A 1 241 ? 3.917 -1.311 2.212 1.00 32.54 345 ASN A O 1
ATOM 2099 N N . ASN A 1 242 ? 2.588 0.136 3.357 1.00 25.17 346 ASN A N 1
ATOM 2100 C CA . ASN A 1 242 ? 1.338 -0.630 3.201 1.00 28.83 346 ASN A CA 1
ATOM 2101 C C . ASN A 1 242 ? 0.500 -0.028 2.075 1.00 24.58 346 ASN A C 1
ATOM 2102 O O . ASN A 1 242 ? 0.468 1.191 1.896 1.00 26.21 346 ASN A O 1
ATOM 2107 N N . PHE A 1 243 ? -0.163 -0.935 1.360 1.00 24.92 347 PHE A N 1
ATOM 2108 C CA . PHE A 1 243 ? -1.145 -0.657 0.294 1.00 24.15 347 PHE A CA 1
ATOM 2109 C C . PHE A 1 243 ? -2.442 -1.374 0.635 1.00 24.48 347 PHE A C 1
ATOM 2110 O O . PHE A 1 243 ? -2.429 -2.565 0.983 1.00 28.35 347 PHE A O 1
ATOM 2118 N N . TYR A 1 244 ? -3.534 -0.639 0.516 1.00 30.48 348 TYR A N 1
ATOM 2119 C CA . TYR A 1 244 ? -4.894 -1.090 0.909 1.00 31.71 348 TYR A CA 1
ATOM 2120 C C . TYR A 1 244 ? -5.868 -0.965 -0.246 1.00 32.24 348 TYR A C 1
ATOM 2121 O O . TYR A 1 244 ? -5.944 0.135 -0.872 1.00 29.37 348 TYR A O 1
ATOM 2130 N N . ILE A 1 245 ? -6.609 -2.061 -0.450 1.00 35.52 349 ILE A N 1
ATOM 2131 C CA . ILE A 1 245 ? -7.722 -2.189 -1.423 1.00 36.11 349 ILE A CA 1
ATOM 2132 C C . ILE A 1 245 ? -8.991 -2.317 -0.584 1.00 31.04 349 ILE A C 1
ATOM 2133 O O . ILE A 1 245 ? -9.087 -3.329 0.143 1.00 37.68 349 ILE A O 1
ATOM 2138 N N . LYS A 1 246 ? -9.913 -1.356 -0.688 1.00 34.70 350 LYS A N 1
ATOM 2139 C CA . LYS A 1 246 ? -11.307 -1.510 -0.188 1.00 30.31 350 LYS A CA 1
ATOM 2140 C C . LYS A 1 246 ? -12.237 -2.028 -1.286 1.00 29.99 350 LYS A C 1
ATOM 2141 O O . LYS A 1 246 ? -12.329 -1.350 -2.357 1.00 33.08 350 LYS A O 1
ATOM 2147 N N . ILE A 1 247 ? -12.872 -3.185 -1.035 1.00 31.32 351 ILE A N 1
ATOM 2148 C CA . ILE A 1 247 ? -13.748 -3.898 -2.011 1.00 28.24 351 ILE A CA 1
ATOM 2149 C C . ILE A 1 247 ? -15.209 -3.668 -1.615 1.00 35.23 351 ILE A C 1
ATOM 2150 O O . ILE A 1 247 ? -15.539 -3.959 -0.444 1.00 35.69 351 ILE A O 1
ATOM 2155 N N . ARG A 1 248 ? -16.011 -3.116 -2.535 1.00 41.97 352 ARG A N 1
ATOM 2156 C CA . ARG A 1 248 ? -17.474 -2.859 -2.361 1.00 40.94 352 ARG A CA 1
ATOM 2157 C C . ARG A 1 248 ? -18.148 -4.077 -1.750 1.00 40.32 352 ARG A C 1
ATOM 2158 O O . ARG A 1 248 ? -17.843 -5.218 -2.125 1.00 42.27 352 ARG A O 1
ATOM 2166 N N . PRO A 1 249 ? -19.103 -3.882 -0.821 1.00 48.74 353 PRO A N 1
ATOM 2167 C CA . PRO A 1 249 ? -19.889 -5.002 -0.324 1.00 46.27 353 PRO A CA 1
ATOM 2168 C C . PRO A 1 249 ? -20.714 -5.604 -1.467 1.00 44.23 353 PRO A C 1
ATOM 2169 O O . PRO A 1 249 ? -21.183 -4.842 -2.314 1.00 47.77 353 PRO A O 1
ATOM 2173 N N . GLY A 1 250 ? -20.852 -6.933 -1.460 1.00 46.63 354 GLY A N 1
ATOM 2174 C CA . GLY A 1 250 ? -21.945 -7.662 -2.135 1.00 51.50 354 GLY A CA 1
ATOM 2175 C C . GLY A 1 250 ? -23.278 -7.022 -1.789 1.00 54.00 354 GLY A C 1
ATOM 2176 O O . GLY A 1 250 ? -23.345 -6.273 -0.779 1.00 50.59 354 GLY A O 1
ATOM 2177 N N . GLU A 1 251 ? -24.302 -7.286 -2.592 1.00 50.30 355 GLU A N 1
ATOM 2178 C CA . GLU A 1 251 ? -25.576 -6.515 -2.589 1.00 51.99 355 GLU A CA 1
ATOM 2179 C C . GLU A 1 251 ? -26.042 -6.301 -1.146 1.00 42.72 355 GLU A C 1
ATOM 2180 O O . GLU A 1 251 ? -26.134 -5.112 -0.736 1.00 71.60 355 GLU A O 1
ATOM 2186 N N . PHE A 1 252 ? -26.239 -7.372 -0.375 1.00 45.30 356 PHE A N 1
ATOM 2187 C CA . PHE A 1 252 ? -26.884 -7.298 0.965 1.00 39.91 356 PHE A CA 1
ATOM 2188 C C . PHE A 1 252 ? -25.868 -7.362 2.101 1.00 38.56 356 PHE A C 1
ATOM 2189 O O . PHE A 1 252 ? -26.302 -7.545 3.245 1.00 44.30 356 PHE A O 1
ATOM 2197 N N . GLU A 1 253 ? -24.577 -7.178 1.832 1.00 35.93 357 GLU A N 1
ATOM 2198 C CA . GLU A 1 253 ? -23.561 -7.111 2.905 1.00 33.56 357 GLU A CA 1
ATOM 2199 C C . GLU A 1 253 ? -23.519 -5.667 3.417 1.00 35.07 357 GLU A C 1
ATOM 2200 O O . GLU A 1 253 ? -23.703 -4.697 2.624 1.00 37.01 357 GLU A O 1
ATOM 2206 N N . GLN A 1 254 ? -23.256 -5.529 4.708 1.00 31.24 358 GLN A N 1
ATOM 2207 C CA . GLN A 1 254 ? -23.332 -4.245 5.442 1.00 31.84 358 GLN A CA 1
ATOM 2208 C C . GLN A 1 254 ? -22.106 -3.371 5.128 1.00 30.51 358 GLN A C 1
ATOM 2209 O O . GLN A 1 254 ? -22.256 -2.101 5.023 1.00 40.99 358 GLN A O 1
ATOM 2215 N N . PHE A 1 255 ? -20.919 -3.979 4.986 1.00 32.91 359 PHE A N 1
ATOM 2216 C CA . PHE A 1 255 ? -19.619 -3.256 4.973 1.00 35.20 359 PHE A CA 1
ATOM 2217 C C . PHE A 1 255 ? -18.694 -3.726 3.849 1.00 35.32 359 PHE A C 1
ATOM 2218 O O . PHE A 1 255 ? -18.643 -4.916 3.531 1.00 33.07 359 PHE A O 1
ATOM 2226 N N . GLU A 1 256 ? -17.909 -2.780 3.321 1.00 39.98 360 GLU A N 1
ATOM 2227 C CA . GLU A 1 256 ? -16.773 -3.091 2.419 1.00 39.31 360 GLU A CA 1
ATOM 2228 C C . GLU A 1 256 ? -15.769 -4.017 3.126 1.00 45.98 360 GLU A C 1
ATOM 2229 O O . GLU A 1 256 ? -15.693 -3.972 4.354 1.00 49.70 360 GLU A O 1
ATOM 2235 N N . SER A 1 257 ? -14.982 -4.800 2.376 1.00 37.77 361 SER A N 1
ATOM 2236 C CA . SER A 1 257 ? -13.824 -5.557 2.924 1.00 31.03 361 SER A CA 1
ATOM 2237 C C . SER A 1 257 ? -12.529 -4.803 2.587 1.00 32.45 361 SER A C 1
ATOM 2238 O O . SER A 1 257 ? -12.540 -3.985 1.623 1.00 35.60 361 SER A O 1
ATOM 2241 N N . THR A 1 258 ? -11.487 -4.967 3.411 1.00 40.88 362 THR A N 1
ATOM 2242 C CA . THR A 1 258 ? -10.135 -4.377 3.219 1.00 41.90 362 THR A CA 1
ATOM 2243 C C . THR A 1 258 ? -9.135 -5.522 3.029 1.00 48.10 362 THR A C 1
ATOM 2244 O O . THR A 1 258 ? -9.135 -6.492 3.851 1.00 43.77 362 THR A O 1
ATOM 2248 N N . ILE A 1 259 ? -8.343 -5.441 1.956 1.00 38.29 363 ILE A N 1
ATOM 2249 C CA . ILE A 1 259 ? -7.210 -6.366 1.705 1.00 38.67 363 ILE A CA 1
ATOM 2250 C C . ILE A 1 259 ? -5.988 -5.472 1.795 1.00 41.23 363 ILE A C 1
ATOM 2251 O O . ILE A 1 259 ? -6.032 -4.329 1.250 1.00 40.08 363 ILE A O 1
ATOM 2256 N N . GLY A 1 260 ? -5.014 -5.919 2.575 1.00 31.15 364 GLY A N 1
ATOM 2257 C CA . GLY A 1 260 ? -3.774 -5.189 2.841 1.00 32.69 364 GLY A CA 1
ATOM 2258 C C . GLY A 1 260 ? -2.605 -5.941 2.289 1.00 30.67 364 GLY A C 1
ATOM 2259 O O . GLY A 1 260 ? -2.588 -7.172 2.364 1.00 34.19 364 GLY A O 1
ATOM 2260 N N . PHE A 1 261 ? -1.647 -5.193 1.766 1.00 28.63 365 PHE A N 1
ATOM 2261 C CA . PHE A 1 261 ? -0.362 -5.720 1.269 1.00 30.38 365 PHE A CA 1
ATOM 2262 C C . PHE A 1 261 ? 0.759 -4.863 1.810 1.00 30.76 365 PHE A C 1
ATOM 2263 O O . PHE A 1 261 ? 0.577 -3.653 2.018 1.00 31.27 365 PHE A O 1
ATOM 2271 N N . LYS A 1 262 ? 1.881 -5.526 2.031 1.00 29.53 366 LYS A N 1
ATOM 2272 C CA . LYS A 1 262 ? 3.155 -4.915 2.439 1.00 29.05 366 LYS A CA 1
ATOM 2273 C C . LYS A 1 262 ? 4.011 -4.829 1.176 1.00 28.41 366 LYS A C 1
ATOM 2274 O O . LYS A 1 262 ? 4.215 -5.860 0.507 1.00 29.16 366 LYS A O 1
ATOM 2280 N N . LEU A 1 263 ? 4.501 -3.641 0.887 1.00 25.72 367 LEU A N 1
ATOM 2281 C CA . LEU A 1 263 ? 5.427 -3.362 -0.244 1.00 25.70 367 LEU A CA 1
ATOM 2282 C C . LEU A 1 263 ? 6.851 -3.204 0.303 1.00 28.21 367 LEU A C 1
ATOM 2283 O O . LEU A 1 263 ? 7.097 -3.102 1.516 1.00 28.14 367 LEU A O 1
ATOM 2288 N N . PRO A 1 264 ? 7.866 -3.311 -0.575 1.00 27.12 368 PRO A N 1
ATOM 2289 C CA . PRO A 1 264 ? 9.261 -3.270 -0.122 1.00 27.74 368 PRO A CA 1
ATOM 2290 C C . PRO A 1 264 ? 9.667 -1.993 0.626 1.00 31.33 368 PRO A C 1
ATOM 2291 O O . PRO A 1 264 ? 10.424 -2.080 1.592 1.00 32.57 368 PRO A O 1
ATOM 2295 N N . ASN A 1 265 ? 9.109 -0.857 0.219 1.00 29.97 369 ASN A N 1
ATOM 2296 C CA . ASN A 1 265 ? 9.327 0.422 0.918 1.00 23.87 369 ASN A CA 1
ATOM 2297 C C . ASN A 1 265 ? 8.166 1.370 0.647 1.00 23.95 369 ASN A C 1
ATOM 2298 O O . ASN A 1 265 ? 7.160 1.004 -0.037 1.00 24.64 369 ASN A O 1
ATOM 2303 N N . HIS A 1 266 ? 8.276 2.563 1.181 1.00 25.25 370 HIS A N 1
ATOM 2304 C CA . HIS A 1 266 ? 7.217 3.591 1.096 1.00 23.91 370 HIS A CA 1
ATOM 2305 C C . HIS A 1 266 ? 7.038 3.986 -0.376 1.00 22.90 370 HIS A C 1
ATOM 2306 O O . HIS A 1 266 ? 5.899 4.083 -0.828 1.00 26.42 370 HIS A O 1
ATOM 2313 N N . ARG A 1 267 ? 8.143 4.254 -1.079 1.00 23.58 371 ARG A N 1
ATOM 2314 C CA . ARG A 1 267 ? 8.153 4.669 -2.502 1.00 22.87 371 ARG A CA 1
ATOM 2315 C C . ARG A 1 267 ? 7.394 3.611 -3.314 1.00 23.80 371 ARG A C 1
ATOM 2316 O O . ARG A 1 267 ? 6.591 3.994 -4.161 1.00 22.83 371 ARG A O 1
ATOM 2324 N N . ALA A 1 268 ? 7.610 2.326 -3.046 1.00 24.58 372 ALA A N 1
ATOM 2325 C CA . ALA A 1 268 ? 6.945 1.236 -3.792 1.00 23.87 372 ALA A CA 1
ATOM 2326 C C . ALA A 1 268 ? 5.426 1.288 -3.554 1.00 22.06 372 ALA A C 1
ATOM 2327 O O . ALA A 1 268 ? 4.677 1.045 -4.500 1.00 22.15 372 ALA A O 1
ATOM 2329 N N . ALA A 1 269 ? 5.006 1.585 -2.324 1.00 19.77 373 ALA A N 1
ATOM 2330 C CA . ALA A 1 269 ? 3.581 1.645 -1.928 1.00 21.05 373 ALA A CA 1
ATOM 2331 C C . ALA A 1 269 ? 2.942 2.823 -2.643 1.00 20.62 373 ALA A C 1
ATOM 2332 O O . ALA A 1 269 ? 1.862 2.647 -3.246 1.00 20.11 373 ALA A O 1
ATOM 2334 N N . LYS A 1 270 ? 3.616 3.957 -2.642 1.00 21.20 374 LYS A N 1
ATOM 2335 C CA . LYS A 1 270 ? 3.148 5.171 -3.336 1.00 21.12 374 LYS A CA 1
ATOM 2336 C C . LYS A 1 270 ? 3.051 4.874 -4.833 1.00 20.21 374 LYS A C 1
ATOM 2337 O O . LYS A 1 270 ? 2.035 5.305 -5.440 1.00 21.95 374 LYS A O 1
ATOM 2343 N N . ARG A 1 271 ? 4.090 4.308 -5.439 1.00 20.38 375 ARG A N 1
ATOM 2344 C CA . ARG A 1 271 ? 4.099 4.023 -6.906 1.00 22.17 375 ARG A CA 1
ATOM 2345 C C . ARG A 1 271 ? 2.871 3.162 -7.270 1.00 20.03 375 ARG A C 1
ATOM 2346 O O . ARG A 1 271 ? 2.233 3.388 -8.311 1.00 21.64 375 ARG A O 1
ATOM 2354 N N . LEU A 1 272 ? 2.612 2.136 -6.482 1.00 18.59 376 LEU A N 1
ATOM 2355 C CA . LEU A 1 272 ? 1.517 1.178 -6.761 1.00 17.69 376 LEU A CA 1
ATOM 2356 C C . LEU A 1 272 ? 0.192 1.936 -6.660 1.00 17.67 376 LEU A C 1
ATOM 2357 O O . LEU A 1 272 ? -0.632 1.784 -7.535 1.00 18.99 376 LEU A O 1
ATOM 2362 N N . TRP A 1 273 ? 0.022 2.715 -5.608 1.00 17.17 377 TRP A N 1
ATOM 2363 C CA . TRP A 1 273 ? -1.221 3.509 -5.439 1.00 18.94 377 TRP A CA 1
ATOM 2364 C C . TRP A 1 273 ? -1.393 4.381 -6.688 1.00 18.11 377 TRP A C 1
ATOM 2365 O O . TRP A 1 273 ? -2.479 4.415 -7.265 1.00 19.76 377 TRP A O 1
ATOM 2376 N N . LYS A 1 274 ? -0.358 5.089 -7.123 1.00 19.48 378 LYS A N 1
ATOM 2377 C CA A LYS A 1 274 ? -0.459 6.051 -8.250 0.50 19.00 378 LYS A CA 1
ATOM 2378 C CA B LYS A 1 274 ? -0.491 6.063 -8.237 0.50 17.98 378 LYS A CA 1
ATOM 2379 C C . LYS A 1 274 ? -0.857 5.310 -9.531 1.00 18.80 378 LYS A C 1
ATOM 2380 O O . LYS A 1 274 ? -1.788 5.772 -10.246 1.00 19.97 378 LYS A O 1
ATOM 2391 N N . VAL A 1 275 ? -0.195 4.187 -9.793 1.00 19.50 379 VAL A N 1
ATOM 2392 C CA . VAL A 1 275 ? -0.469 3.369 -11.005 1.00 20.12 379 VAL A CA 1
ATOM 2393 C C . VAL A 1 275 ? -1.940 2.968 -10.930 1.00 17.79 379 VAL A C 1
ATOM 2394 O O . VAL A 1 275 ? -2.636 2.973 -11.980 1.00 18.23 379 VAL A O 1
ATOM 2398 N N . CYS A 1 276 ? -2.383 2.493 -9.770 1.00 16.92 380 CYS A N 1
ATOM 2399 C CA . CYS A 1 276 ? -3.787 2.030 -9.641 1.00 17.36 380 CYS A CA 1
ATOM 2400 C C . CYS A 1 276 ? -4.762 3.183 -9.889 1.00 18.92 380 CYS A C 1
ATOM 2401 O O . CYS A 1 276 ? -5.742 3.007 -10.625 1.00 19.31 380 CYS A O 1
ATOM 2404 N N . VAL A 1 277 ? -4.581 4.309 -9.230 1.00 19.09 381 VAL A N 1
ATOM 2405 C CA . VAL A 1 277 ? -5.521 5.442 -9.426 1.00 20.27 381 VAL A CA 1
ATOM 2406 C C . VAL A 1 277 ? -5.553 5.821 -10.895 1.00 19.62 381 VAL A C 1
ATOM 2407 O O . VAL A 1 277 ? -6.647 6.040 -11.412 1.00 22.16 381 VAL A O 1
ATOM 2411 N N . GLU A 1 278 ? -4.392 5.907 -11.550 1.00 17.30 382 GLU A N 1
ATOM 2412 C CA . GLU A 1 278 ? -4.307 6.317 -12.972 1.00 19.89 382 GLU A CA 1
ATOM 2413 C C . GLU A 1 278 ? -5.077 5.310 -13.849 1.00 18.39 382 GLU A C 1
ATOM 2414 O O . GLU A 1 278 ? -5.820 5.720 -14.803 1.00 20.30 382 GLU A O 1
ATOM 2420 N N . HIS A 1 279 ? -4.850 4.026 -13.651 1.00 16.50 383 HIS A N 1
ATOM 2421 C CA . HIS A 1 279 ? -5.518 2.971 -14.467 1.00 18.17 383 HIS A CA 1
ATOM 2422 C C . HIS A 1 279 ? -7.012 2.978 -14.195 1.00 18.54 383 HIS A C 1
ATOM 2423 O O . HIS A 1 279 ? -7.755 2.865 -15.146 1.00 21.03 383 HIS A O 1
ATOM 2430 N N . HIS A 1 280 ? -7.422 3.093 -12.932 1.00 16.94 384 HIS A N 1
ATOM 2431 C CA . HIS A 1 280 ? -8.868 3.109 -12.610 1.00 19.64 384 HIS A CA 1
ATOM 2432 C C . HIS A 1 280 ? -9.541 4.276 -13.330 1.00 21.03 384 HIS A C 1
ATOM 2433 O O . HIS A 1 280 ? -10.592 4.095 -13.980 1.00 25.56 384 HIS A O 1
ATOM 2440 N N . THR A 1 281 ? -8.958 5.449 -13.220 1.00 21.46 385 THR A N 1
ATOM 2441 C CA . THR A 1 281 ? -9.492 6.665 -13.846 1.00 21.91 385 THR A CA 1
ATOM 2442 C C . THR A 1 281 ? -9.526 6.469 -15.364 1.00 20.64 385 THR A C 1
ATOM 2443 O O . THR A 1 281 ? -10.532 6.780 -15.991 1.00 23.59 385 THR A O 1
ATOM 2447 N N . PHE A 1 282 ? -8.412 6.090 -15.964 1.00 20.10 386 PHE A N 1
ATOM 2448 C CA . PHE A 1 282 ? -8.317 6.040 -17.436 1.00 21.13 386 PHE A CA 1
ATOM 2449 C C . PHE A 1 282 ? -9.373 5.066 -17.971 1.00 20.88 386 PHE A C 1
ATOM 2450 O O . PHE A 1 282 ? -10.042 5.396 -18.974 1.00 24.87 386 PHE A O 1
ATOM 2458 N N . PHE A 1 283 ? -9.504 3.883 -17.365 1.00 20.81 387 PHE A N 1
ATOM 2459 C CA . PHE A 1 283 ? -10.321 2.797 -17.959 1.00 23.78 387 PHE A CA 1
ATOM 2460 C C . PHE A 1 283 ? -11.789 2.926 -17.561 1.00 25.71 387 PHE A C 1
ATOM 2461 O O . PHE A 1 283 ? -12.639 2.446 -18.376 1.00 30.98 387 PHE A O 1
ATOM 2469 N N . ARG A 1 284 ? -12.088 3.615 -16.465 1.00 23.15 388 ARG A N 1
ATOM 2470 C CA . ARG A 1 284 ? -13.493 3.977 -16.113 1.00 29.42 388 ARG A CA 1
ATOM 2471 C C . ARG A 1 284 ? -14.050 4.891 -17.203 1.00 32.78 388 ARG A C 1
ATOM 2472 O O . ARG A 1 284 ? -15.228 4.739 -17.531 1.00 35.95 388 ARG A O 1
ATOM 2480 N N . LEU A 1 285 ? -13.223 5.795 -17.731 1.00 27.70 389 LEU A N 1
ATOM 2481 C CA . LEU A 1 285 ? -13.652 6.916 -18.602 1.00 28.26 389 LEU A CA 1
ATOM 2482 C C . LEU A 1 285 ? -13.487 6.560 -20.077 1.00 32.37 389 LEU A C 1
ATOM 2483 O O . LEU A 1 285 ? -14.074 7.238 -20.876 1.00 37.86 389 LEU A O 1
ATOM 2488 N N . LEU A 1 286 ? -12.603 5.638 -20.424 1.00 31.41 390 LEU A N 1
ATOM 2489 C CA . LEU A 1 286 ? -12.186 5.433 -21.845 1.00 40.45 390 LEU A CA 1
ATOM 2490 C C . LEU A 1 286 ? -13.420 5.151 -22.724 1.00 45.76 390 LEU A C 1
ATOM 2491 O O . LEU A 1 286 ? -14.356 4.459 -22.350 1.00 56.54 390 LEU A O 1
#